Protein AF-A0A538G076-F1 (afdb_monomer_lite)

Secondary structure (DSSP, 8-state):
----HHHHHHHHHHH-----TTSPPPPHHHHHHHHHHHHHSPS-----------EESSSEE--HHHHHHHHHHHHS--TTHHHHHHHHHTTPPP-----SS-GGG-EEEEEE-S--TTHHHHHHHHHHHTT-EEEPPPTTS-SB-TT-S--SSEEEEE-TTSTTHHHHHHHHHTTSSSEEEEEPPTTTGGGGTT-SEEEEE-TT--S--SS-SS--PPPPP----EEE-THHHHHHHHHHGGGSSS--EEESEEETT-EE--SSS-SEEEEETTEEEEEEEEE-SSTT-EEEEEEES-TT-GGGS--SEEEEETTEEEEEEEETTEEEEEEEEETTEEEEEE--TT--S-HHHHHHHHHTEEE--

Radius of gyration: 26.18 Å; chains: 1; bounding box: 58×45×76 Å

Sequence (365 aa):
SKLQVPSLLGSIKHNVEVGRAGGSGVDLSTMLNYALFFHGLPGGHFVQVKIQGLEGQSDLTTATQNVTNAVQQFMNPDPEAPQKANAAALDEKYKSKAHGINPKSIFITVLNGNGFTGSAASAGTQLRDRNYQILQPPAALRADSPDGWNHARTRVFYDVAKKNAKQAATQVSKLFADASTGPLTPKFQPYANGAALVVVVGKSYQGSLIGSTPSAPPPKHQPPHTFSNPGASLSLMRSIRRKLPFRVEYPSVIERNSRVDPEPPNPRVYTVQGHKMARLVFTNGVNGEYWGIQEMNWGGAPALSEKNFVRHFGRRTFEFFYSGSNLHMVVLKENRATYWVVNTLDDALSPETMIAIARGLRPLR

pLDDT: mean 85.88, std 15.57, range [31.38, 98.62]

Foldseek 3Di:
DPPCLVVLLVVCVPPDDDDDPPPDDDDPVNSVVVSVVVVPDAFQQFADQDQPDWDDDPDTDDDPVSVVVSVQCVQAPDSCLQVLLVCQLVVHDRDDPPDFDDQLVAEEEFAAQAPDPCLRVLLQVLSVLLNHHYDFQDPVDDSHQPVHRAAAAKEKEFAPVDPCLQRVSVVVCQQFPGYDYDHDDPRCVSRCNVGRIYIHHHPSDPSGTGHDRPPDHRDHHDAFQKDFDQPQCLVVQVVCCVVAPWFTKTFRMAHNLKGFDPDPPAFDWDADPNKIKTWTWIDSPDPQWIWTKMKILCPPPVVQPRFPDWDDDPPWIWTFRDRRNATQWIWTDDRSMIIIGGGTPVSPGRSNNSVNRVVRMDTDD

Structure (mmCIF, N/CA/C/O backbone):
data_AF-A0A538G076-F1
#
_entry.id   AF-A0A538G076-F1
#
loop_
_atom_site.group_PDB
_atom_site.id
_atom_site.type_symbol
_atom_site.label_atom_id
_atom_site.label_alt_id
_atom_site.label_comp_id
_atom_site.label_asym_id
_atom_site.label_entity_id
_atom_site.label_seq_id
_atom_site.pdbx_PDB_ins_code
_atom_site.Cartn_x
_atom_site.Cartn_y
_atom_site.Cartn_z
_atom_site.occupancy
_atom_site.B_iso_or_equiv
_atom_site.auth_seq_id
_atom_site.auth_comp_id
_atom_site.auth_asym_id
_atom_site.auth_atom_id
_atom_site.pdbx_PDB_model_num
ATOM 1 N N . SER A 1 1 ? -1.722 -27.319 -4.791 1.00 35.78 1 SER A N 1
ATOM 2 C CA . SER A 1 1 ? -0.812 -28.484 -4.809 1.00 35.78 1 SER A CA 1
ATOM 3 C C . SER A 1 1 ? -0.300 -28.710 -3.391 1.00 35.78 1 SER A C 1
ATOM 5 O O . SER A 1 1 ? 0.233 -27.776 -2.809 1.00 35.78 1 SER A O 1
ATOM 7 N N . LYS A 1 2 ? -0.552 -29.886 -2.797 1.00 31.38 2 LYS A N 1
ATOM 8 C CA . LYS A 1 2 ? -0.390 -30.210 -1.359 1.00 31.38 2 LYS A CA 1
ATOM 9 C C . LYS A 1 2 ? 1.068 -30.488 -0.913 1.00 31.38 2 LYS A C 1
ATOM 11 O O . LYS A 1 2 ? 1.291 -31.369 -0.095 1.00 31.38 2 LYS A O 1
ATOM 16 N N . LEU A 1 3 ? 2.067 -29.767 -1.429 1.00 32.69 3 LEU A N 1
ATOM 17 C CA . LEU A 1 3 ? 3.486 -30.125 -1.222 1.00 32.69 3 LEU A CA 1
ATOM 18 C C . LEU A 1 3 ? 4.430 -28.974 -0.808 1.00 32.69 3 LEU A C 1
ATOM 20 O O . LEU A 1 3 ? 5.637 -29.113 -0.945 1.00 32.69 3 LEU A O 1
ATOM 24 N N . GLN A 1 4 ? 3.929 -27.862 -0.252 1.00 42.19 4 GLN A N 1
ATOM 25 C CA . GLN A 1 4 ? 4.783 -26.734 0.197 1.00 42.19 4 GLN A CA 1
ATOM 26 C C . GLN A 1 4 ? 4.915 -26.558 1.724 1.00 42.19 4 GLN A C 1
ATOM 28 O O . GLN A 1 4 ? 5.663 -25.702 2.187 1.00 42.19 4 GLN A O 1
ATOM 33 N N . VAL A 1 5 ? 4.244 -27.385 2.530 1.00 43.12 5 VAL A N 1
ATOM 34 C CA . VAL A 1 5 ? 4.334 -27.315 4.003 1.00 43.12 5 VAL A CA 1
ATOM 35 C C . VAL A 1 5 ? 5.752 -27.616 4.542 1.00 43.12 5 VAL A C 1
ATOM 37 O O . VAL A 1 5 ? 6.192 -26.903 5.445 1.00 43.12 5 VAL A O 1
ATOM 40 N N . PRO A 1 6 ? 6.525 -28.581 3.993 1.00 41.91 6 PRO A N 1
ATOM 41 C CA . PRO A 1 6 ? 7.863 -28.884 4.511 1.00 41.91 6 PRO A CA 1
ATOM 42 C C . PRO A 1 6 ? 8.886 -27.759 4.291 1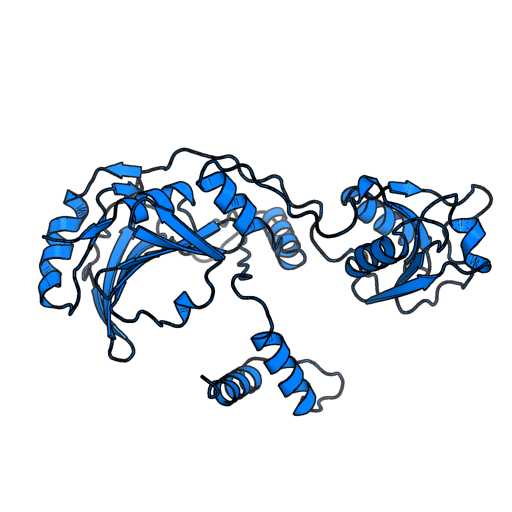.00 41.91 6 PRO A C 1
ATOM 44 O O . PRO A 1 6 ? 9.729 -27.525 5.154 1.00 41.91 6 PRO A O 1
ATOM 47 N N . SER A 1 7 ? 8.809 -27.035 3.166 1.00 45.78 7 SER A N 1
ATOM 48 C CA . SER A 1 7 ? 9.763 -25.957 2.861 1.00 45.78 7 SER A CA 1
ATOM 49 C C . SER A 1 7 ? 9.548 -24.729 3.745 1.00 45.78 7 SER A C 1
ATOM 51 O O . SER A 1 7 ? 10.518 -24.095 4.146 1.00 45.78 7 SER A O 1
ATOM 53 N N . LEU A 1 8 ? 8.294 -24.431 4.108 1.00 44.31 8 LEU A N 1
ATOM 54 C CA . LEU A 1 8 ? 7.965 -23.335 5.024 1.00 44.31 8 LEU A CA 1
ATOM 55 C C . LEU A 1 8 ? 8.483 -23.606 6.448 1.00 44.31 8 LEU A C 1
ATOM 57 O O . LEU A 1 8 ? 9.012 -22.706 7.097 1.00 44.31 8 LEU A O 1
ATOM 61 N N . LEU A 1 9 ? 8.378 -24.857 6.916 1.00 46.28 9 LEU A N 1
ATOM 62 C CA . LEU A 1 9 ? 8.873 -25.285 8.232 1.00 46.28 9 LEU A CA 1
ATOM 63 C C . LEU A 1 9 ? 10.394 -25.114 8.360 1.00 46.28 9 LEU A C 1
ATOM 65 O O . LEU A 1 9 ? 10.874 -24.670 9.403 1.00 46.28 9 LEU A O 1
ATOM 69 N N . GLY A 1 10 ? 11.147 -25.408 7.294 1.00 42.25 10 GLY A N 1
ATOM 70 C CA . GLY A 1 10 ? 12.594 -25.177 7.248 1.00 42.25 10 GLY A CA 1
ATOM 71 C C . GLY A 1 10 ? 12.959 -23.693 7.337 1.00 42.25 10 GLY A C 1
ATOM 72 O O . GLY A 1 10 ? 13.827 -23.316 8.121 1.00 42.25 10 GLY A O 1
ATOM 73 N N . SER A 1 11 ? 12.256 -22.832 6.595 1.00 45.47 11 SER A N 1
ATOM 74 C CA . SER A 1 11 ? 12.487 -21.381 6.617 1.00 45.47 11 SER A CA 1
ATOM 75 C C . SER A 1 11 ? 12.120 -20.736 7.957 1.00 45.47 11 SER A C 1
ATOM 77 O O . SER A 1 11 ? 12.837 -19.846 8.408 1.00 45.47 11 SER A O 1
ATOM 79 N N . ILE A 1 12 ? 11.056 -21.200 8.621 1.00 47.19 12 ILE A N 1
ATOM 80 C CA . ILE A 1 12 ? 10.648 -20.717 9.950 1.00 47.19 12 ILE A CA 1
ATOM 81 C C . ILE A 1 12 ? 11.662 -21.145 11.020 1.00 47.19 12 ILE A C 1
ATOM 83 O O . ILE A 1 12 ? 12.054 -20.328 11.848 1.00 47.19 12 ILE A O 1
ATOM 87 N N . LYS A 1 13 ? 12.150 -22.392 10.971 1.00 47.50 13 LYS A N 1
ATOM 88 C CA . LYS A 1 13 ? 13.138 -22.918 11.930 1.00 47.50 13 LYS A CA 1
ATOM 89 C C . LYS A 1 13 ? 14.452 -22.127 11.942 1.00 47.50 13 LYS A C 1
ATOM 91 O O . LYS A 1 13 ? 15.094 -22.057 12.983 1.00 47.50 13 LYS A O 1
ATOM 96 N N . HIS A 1 14 ? 14.852 -21.558 10.804 1.00 43.34 14 HIS A N 1
ATOM 97 C CA . HIS A 1 14 ? 16.121 -20.836 10.671 1.00 43.34 14 HIS A CA 1
ATOM 98 C C . HIS A 1 14 ? 16.013 -19.312 10.797 1.00 43.34 14 HIS A C 1
ATOM 100 O O . HIS A 1 14 ? 17.032 -18.680 11.047 1.00 43.34 14 HIS A O 1
ATOM 106 N N . ASN A 1 15 ? 14.823 -18.721 10.635 1.00 40.16 15 ASN A N 1
ATOM 107 C CA . ASN A 1 15 ? 14.660 -17.258 10.609 1.00 40.16 15 ASN A CA 1
ATOM 108 C C . ASN A 1 15 ? 13.761 -16.701 11.721 1.00 40.16 15 ASN A C 1
ATOM 110 O O . ASN A 1 15 ? 13.586 -15.488 11.801 1.00 40.16 15 ASN A O 1
ATOM 114 N N . VAL A 1 16 ? 13.162 -17.554 12.558 1.00 42.84 16 VAL A N 1
ATOM 115 C CA . VAL A 1 16 ? 12.293 -17.108 13.652 1.00 42.84 16 VAL A CA 1
ATOM 116 C C . VAL A 1 16 ? 12.944 -17.425 14.997 1.00 42.84 16 VAL A C 1
ATOM 118 O O . VAL A 1 16 ? 12.828 -18.535 15.514 1.00 42.84 16 VAL A O 1
ATOM 121 N N . GLU A 1 17 ? 13.574 -16.421 15.603 1.00 44.69 17 GLU A N 1
ATOM 122 C CA . GLU A 1 17 ? 13.815 -16.402 17.046 1.00 44.69 17 GLU A CA 1
ATOM 123 C C . GLU A 1 17 ? 12.514 -16.001 17.751 1.00 44.69 17 GLU A C 1
ATOM 125 O O . GLU A 1 17 ? 12.173 -14.825 17.865 1.00 44.69 17 GLU A O 1
ATOM 130 N N . VAL A 1 18 ? 11.745 -16.986 18.223 1.00 49.88 18 VAL A N 1
ATOM 131 C CA . VAL A 1 18 ? 10.671 -16.708 19.185 1.00 49.88 18 VAL A CA 1
ATOM 132 C C . VAL A 1 18 ? 11.290 -16.726 20.576 1.00 49.88 18 VAL A C 1
ATOM 134 O O . VAL A 1 18 ? 11.577 -17.791 21.121 1.00 49.88 18 VAL A O 1
ATOM 137 N N . GLY A 1 19 ? 11.483 -15.549 21.166 1.00 37.38 19 GLY A N 1
ATOM 138 C CA . GLY A 1 19 ? 11.897 -15.430 22.560 1.00 37.38 19 GLY A CA 1
ATOM 139 C C . GLY A 1 19 ? 10.819 -15.979 23.500 1.00 37.38 19 GLY A C 1
ATOM 140 O O . GLY A 1 19 ? 9.867 -15.278 23.835 1.00 37.38 19 GLY A O 1
ATOM 141 N N . ARG A 1 20 ? 10.959 -17.231 23.948 1.00 42.62 20 ARG A N 1
ATOM 142 C CA . ARG A 1 20 ? 10.307 -17.721 25.171 1.00 42.62 20 ARG A CA 1
ATOM 143 C C . ARG A 1 20 ? 11.252 -17.486 26.345 1.00 42.62 20 ARG A C 1
ATOM 145 O O . ARG A 1 20 ? 12.429 -17.839 26.283 1.00 42.62 20 ARG A O 1
ATOM 152 N N . ALA A 1 21 ? 10.734 -16.923 27.434 1.00 35.50 21 ALA A N 1
ATOM 153 C CA . ALA A 1 21 ? 11.465 -16.882 28.694 1.00 35.50 21 ALA A CA 1
ATOM 154 C C . ALA A 1 21 ? 11.833 -18.321 29.115 1.00 35.50 21 ALA A C 1
ATOM 156 O O . ALA A 1 21 ? 10.960 -19.187 29.156 1.00 35.50 21 ALA A O 1
ATOM 157 N N . GLY A 1 22 ? 13.114 -18.577 29.403 1.00 48.34 22 GLY A N 1
ATOM 158 C CA . GLY A 1 22 ? 13.587 -19.862 29.940 1.00 48.34 22 GLY A CA 1
ATOM 159 C C . GLY A 1 22 ? 14.296 -20.818 28.968 1.00 48.34 22 GLY A C 1
ATOM 160 O O . GLY A 1 22 ? 14.520 -21.963 29.341 1.00 48.34 22 GLY A O 1
ATOM 161 N N . GLY A 1 23 ? 14.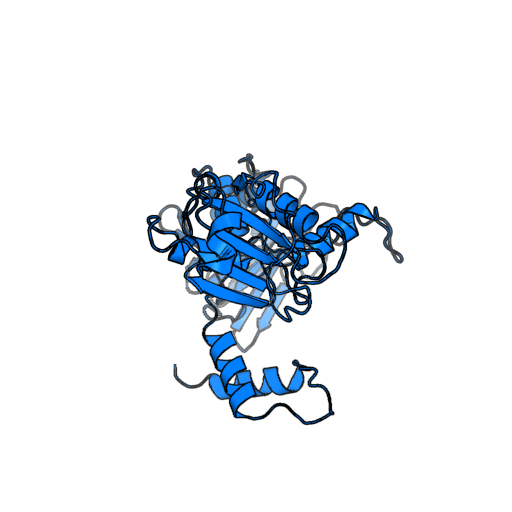657 -20.398 27.748 1.00 39.31 23 GLY A N 1
ATOM 162 C CA . GLY A 1 23 ? 15.618 -21.128 26.893 1.00 39.31 23 GLY A CA 1
ATOM 163 C C . GLY A 1 23 ? 15.151 -22.475 26.317 1.00 39.31 23 GLY A C 1
ATOM 164 O O . GLY A 1 23 ? 15.945 -23.194 25.716 1.00 39.31 23 GLY A O 1
ATOM 165 N N . SER A 1 24 ? 13.876 -22.832 26.470 1.00 50.00 24 SER A N 1
ATOM 166 C CA . SER A 1 24 ? 13.295 -24.020 25.839 1.00 50.00 24 SER A CA 1
ATOM 167 C C . SER A 1 24 ? 12.861 -23.703 24.405 1.00 50.00 24 SER A C 1
ATOM 169 O O . SER A 1 24 ? 12.177 -22.710 24.152 1.00 50.00 24 SER A O 1
ATOM 171 N N . GLY A 1 25 ? 13.273 -24.550 23.456 1.00 52.53 25 GLY A N 1
ATOM 172 C CA . GLY A 1 25 ? 12.900 -24.422 22.048 1.00 52.53 25 GLY A CA 1
ATOM 173 C C . GLY A 1 25 ? 11.382 -24.437 21.836 1.00 52.53 25 GLY A C 1
ATOM 174 O O . GLY A 1 25 ? 10.617 -24.979 22.635 1.00 52.53 25 GLY A O 1
ATOM 175 N N . VAL A 1 26 ? 10.935 -23.822 20.743 1.00 57.97 26 VAL A N 1
ATOM 176 C CA . VAL A 1 26 ? 9.518 -23.778 20.361 1.00 57.97 26 VAL A CA 1
ATOM 177 C C . VAL A 1 26 ? 9.038 -25.193 20.030 1.00 57.97 26 VAL A C 1
ATOM 179 O O . VAL A 1 26 ? 9.663 -25.883 19.226 1.00 57.97 26 VAL A O 1
ATOM 182 N N . ASP A 1 27 ? 7.938 -25.636 20.642 1.00 69.19 27 ASP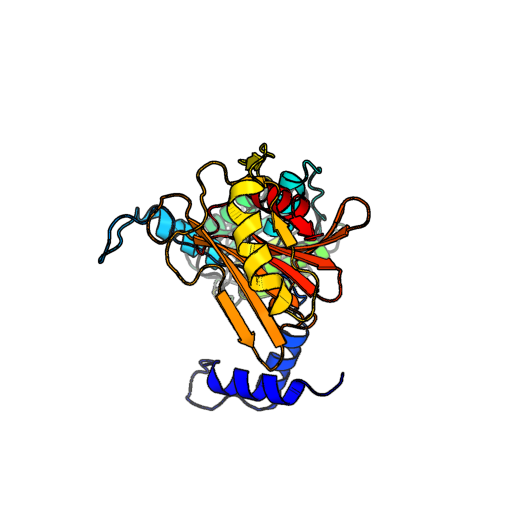 A N 1
ATOM 183 C CA . ASP A 1 27 ? 7.399 -26.972 20.380 1.00 69.19 27 ASP A CA 1
ATOM 184 C C . ASP A 1 27 ? 6.839 -27.089 18.945 1.00 69.19 27 ASP A C 1
ATOM 186 O O . ASP A 1 27 ? 6.437 -26.101 18.320 1.00 69.19 27 ASP A O 1
ATOM 190 N N . LEU A 1 28 ? 6.783 -28.319 18.426 1.00 61.78 28 LEU A N 1
ATOM 191 C CA . LEU A 1 28 ? 6.360 -28.605 17.054 1.00 61.78 28 LEU A CA 1
ATOM 192 C C . LEU A 1 28 ? 4.914 -28.166 16.755 1.00 61.78 28 LEU A C 1
ATOM 194 O O . LEU A 1 28 ? 4.627 -27.757 15.635 1.00 61.78 28 LEU A O 1
ATOM 198 N N . SER A 1 29 ? 4.008 -28.221 17.735 1.00 69.25 29 SER A N 1
ATOM 199 C CA . SER A 1 29 ? 2.613 -27.784 17.586 1.00 69.25 29 SER A CA 1
ATOM 200 C C . SER A 1 29 ? 2.501 -26.261 17.500 1.00 69.25 29 SER A C 1
ATOM 202 O O . SER A 1 29 ? 1.755 -25.740 16.673 1.00 69.25 29 SER A O 1
ATOM 204 N N . THR A 1 30 ? 3.322 -25.537 18.262 1.00 65.25 30 THR A N 1
ATOM 205 C CA . THR A 1 30 ? 3.456 -24.083 18.177 1.00 65.25 30 THR A CA 1
ATOM 206 C C . THR A 1 30 ? 4.036 -23.688 16.816 1.00 65.25 30 THR A C 1
ATOM 208 O O . THR A 1 30 ? 3.492 -22.805 16.156 1.00 65.25 30 THR A O 1
ATOM 211 N N . MET A 1 31 ? 5.069 -24.387 16.329 1.00 62.22 31 MET A N 1
ATOM 212 C CA . MET A 1 31 ? 5.600 -24.179 14.974 1.00 62.22 31 MET A CA 1
ATOM 213 C C . MET A 1 31 ? 4.559 -24.458 13.885 1.00 62.22 31 MET A C 1
ATOM 215 O O . MET A 1 31 ? 4.460 -23.691 12.928 1.00 62.22 31 MET A O 1
ATOM 219 N N . LEU A 1 32 ? 3.757 -25.519 14.033 1.00 67.38 32 LEU A N 1
ATOM 220 C CA . LEU A 1 32 ? 2.679 -25.840 13.096 1.00 67.38 32 LEU A CA 1
ATOM 221 C C . LEU A 1 32 ? 1.604 -24.749 13.091 1.00 67.38 32 LEU A C 1
ATOM 223 O O . LEU A 1 32 ? 1.138 -24.364 12.024 1.00 67.38 32 LEU A O 1
ATOM 227 N N . ASN A 1 33 ? 1.253 -24.215 14.262 1.00 67.69 33 ASN A N 1
ATOM 228 C CA . ASN A 1 33 ? 0.307 -23.110 14.391 1.00 67.69 33 ASN A CA 1
ATOM 229 C C . ASN A 1 33 ? 0.840 -21.831 13.738 1.00 67.69 33 ASN A C 1
ATOM 231 O O . ASN A 1 33 ? 0.080 -21.163 13.045 1.00 67.69 33 ASN A O 1
ATOM 235 N N . TYR A 1 34 ? 2.133 -21.518 13.876 1.00 57.16 34 TYR A N 1
ATOM 236 C CA . TYR A 1 34 ? 2.754 -20.408 13.146 1.00 57.16 34 TYR A CA 1
ATOM 237 C C . TYR A 1 34 ? 2.771 -20.655 11.636 1.00 57.16 34 TYR A C 1
ATOM 239 O O . TYR A 1 34 ? 2.413 -19.764 10.877 1.00 57.16 34 TYR A O 1
ATOM 247 N N . ALA A 1 35 ? 3.126 -21.857 11.178 1.00 61.59 35 ALA A N 1
ATOM 248 C CA . ALA A 1 35 ? 3.124 -22.189 9.753 1.00 61.59 35 ALA A CA 1
ATOM 249 C C . ALA A 1 35 ? 1.712 -22.117 9.143 1.00 61.59 35 ALA A C 1
ATOM 251 O O . ALA A 1 35 ? 1.538 -21.564 8.059 1.00 61.59 35 ALA A O 1
ATOM 252 N N . LEU A 1 36 ? 0.697 -22.625 9.851 1.00 69.50 36 LEU A N 1
ATOM 253 C CA . LEU A 1 36 ? -0.714 -22.510 9.471 1.00 69.50 36 LEU A CA 1
ATOM 254 C C . LEU A 1 36 ? -1.197 -21.061 9.514 1.00 69.50 36 LEU A C 1
ATOM 256 O O . LEU A 1 36 ? -1.936 -20.652 8.625 1.00 69.50 36 LEU A O 1
ATOM 260 N N . PHE A 1 37 ? -0.764 -20.283 10.506 1.00 65.12 37 PHE A N 1
ATOM 261 C CA . PHE A 1 37 ? -1.034 -18.853 10.584 1.00 65.12 37 PHE A CA 1
ATOM 262 C C . PHE A 1 37 ? -0.451 -18.130 9.369 1.00 65.12 37 PHE A C 1
ATOM 264 O O . PHE A 1 37 ? -1.215 -17.515 8.637 1.00 65.12 37 PHE A O 1
ATOM 271 N N . PHE A 1 38 ? 0.847 -18.281 9.080 1.00 60.16 38 PHE A N 1
ATOM 272 C CA . PHE A 1 38 ? 1.502 -17.669 7.919 1.00 60.16 38 PHE A CA 1
ATOM 273 C C . PHE A 1 38 ? 0.875 -18.106 6.591 1.00 60.16 38 PHE A C 1
ATOM 275 O O . PHE A 1 38 ? 0.684 -17.275 5.711 1.00 60.16 38 PHE A O 1
ATOM 282 N N . HIS A 1 39 ? 0.502 -19.381 6.452 1.00 61.00 39 HIS A N 1
ATOM 283 C CA . HIS A 1 39 ? -0.195 -19.880 5.263 1.00 61.00 39 HIS A CA 1
ATOM 284 C C . HIS A 1 39 ? -1.651 -19.380 5.176 1.00 61.00 39 HIS A C 1
ATOM 286 O O . HIS A 1 39 ? -2.228 -19.306 4.092 1.00 61.00 39 HIS A O 1
ATOM 292 N N . GLY A 1 40 ? -2.281 -19.093 6.313 1.00 58.19 40 GLY A N 1
ATOM 293 C CA . GLY A 1 40 ? -3.645 -18.580 6.405 1.00 58.19 40 GLY A CA 1
ATOM 294 C C . GLY A 1 40 ? -3.744 -17.060 6.288 1.00 58.19 40 GLY A C 1
ATOM 295 O O . GLY A 1 40 ? -4.858 -16.547 6.157 1.00 58.19 40 GLY A O 1
ATOM 296 N N . LEU A 1 41 ? -2.619 -16.337 6.337 1.00 61.19 41 LEU A N 1
ATOM 297 C CA . LEU A 1 41 ? -2.613 -14.895 6.140 1.00 61.19 41 LEU A CA 1
ATOM 298 C C . LEU A 1 41 ? -3.059 -14.589 4.703 1.00 61.19 41 LEU A C 1
ATOM 300 O O . LEU A 1 41 ? -2.481 -15.127 3.756 1.00 61.19 41 LEU A O 1
ATOM 304 N N . PRO A 1 42 ? -4.094 -13.750 4.514 1.00 60.56 42 PRO A N 1
ATOM 305 C CA . PRO A 1 42 ? -4.451 -13.293 3.186 1.00 60.56 42 PRO A CA 1
ATOM 306 C C . PRO A 1 42 ? -3.249 -12.585 2.565 1.00 60.56 42 PRO A C 1
ATOM 308 O O . PRO A 1 42 ? -2.542 -11.826 3.229 1.00 60.56 42 PRO A O 1
ATOM 311 N N . GLY A 1 43 ? -3.014 -12.863 1.289 1.00 63.53 43 GLY A N 1
ATOM 312 C CA . GLY A 1 43 ? -1.911 -12.253 0.576 1.00 63.53 43 GLY A CA 1
ATOM 313 C C . GLY A 1 43 ? -2.083 -10.754 0.339 1.00 63.53 43 GLY A C 1
ATOM 314 O O . GLY A 1 43 ? -3.186 -10.216 0.448 1.00 63.53 43 GLY A O 1
ATOM 315 N N . GLY A 1 44 ? -0.993 -10.070 -0.012 1.00 63.75 44 GLY A N 1
ATOM 316 C CA . GLY A 1 44 ? -1.031 -8.645 -0.380 1.00 63.75 44 GLY A CA 1
ATOM 317 C C . GLY A 1 44 ? -1.066 -7.660 0.800 1.00 63.75 44 GLY A C 1
ATOM 318 O O . GLY A 1 44 ? -1.506 -6.521 0.644 1.00 63.75 44 GLY A O 1
ATOM 319 N N . HIS A 1 45 ? -0.585 -8.067 1.976 1.00 69.56 45 HIS A N 1
ATOM 320 C CA . HIS A 1 45 ? -0.414 -7.196 3.149 1.00 69.56 45 HIS A CA 1
ATOM 321 C C . HIS A 1 45 ? 1.064 -6.913 3.461 1.00 69.56 45 HIS A C 1
ATOM 323 O O . HIS A 1 45 ? 1.471 -6.876 4.620 1.00 69.56 45 HIS A O 1
ATOM 329 N N . PHE A 1 46 ? 1.881 -6.717 2.422 1.00 71.50 46 PHE A N 1
ATOM 330 C CA . PHE A 1 46 ? 3.264 -6.274 2.584 1.00 71.50 46 PHE A CA 1
ATOM 331 C C . PHE A 1 46 ? 3.309 -4.770 2.882 1.00 71.50 46 PHE A C 1
ATOM 333 O O . PHE A 1 46 ? 2.751 -3.953 2.145 1.00 71.50 46 PHE A O 1
ATOM 340 N N . VAL A 1 47 ? 3.978 -4.410 3.975 1.00 73.81 47 VAL A N 1
ATOM 341 C CA . VAL A 1 47 ? 4.192 -3.021 4.381 1.00 73.81 47 VAL A CA 1
ATOM 342 C C . VAL A 1 47 ? 5.683 -2.811 4.565 1.00 73.81 47 VAL A C 1
ATOM 344 O O . VAL A 1 47 ? 6.286 -3.371 5.477 1.00 73.81 47 VAL A O 1
ATOM 347 N N . GLN A 1 48 ? 6.270 -1.982 3.709 1.00 76.50 48 GLN A N 1
ATOM 348 C CA . GLN A 1 48 ? 7.608 -1.454 3.919 1.00 76.50 48 GLN A CA 1
ATOM 349 C C . GLN A 1 48 ? 7.493 -0.059 4.518 1.00 76.50 48 GLN A C 1
ATOM 351 O O . GLN A 1 48 ? 6.878 0.837 3.939 1.00 76.50 48 GLN A O 1
ATOM 356 N N . VAL A 1 49 ? 8.103 0.124 5.680 1.00 79.88 49 VAL A N 1
ATOM 357 C CA . VAL A 1 49 ? 8.236 1.432 6.313 1.00 79.88 49 VAL A CA 1
ATOM 358 C C . VAL A 1 49 ? 9.596 2.004 5.949 1.00 79.88 49 VAL A C 1
ATOM 360 O O . VAL A 1 49 ? 10.603 1.302 6.023 1.00 79.88 49 VAL A O 1
ATOM 363 N N . LYS A 1 50 ? 9.618 3.274 5.546 1.00 79.94 50 LYS A N 1
ATOM 364 C CA . LYS A 1 50 ? 10.831 3.990 5.140 1.00 79.94 50 LYS A CA 1
ATOM 365 C C . LYS A 1 50 ? 11.044 5.187 6.055 1.00 79.94 50 LYS A C 1
ATOM 367 O O . LYS A 1 50 ? 10.092 5.906 6.362 1.00 79.94 50 LYS A O 1
ATOM 372 N N . ILE A 1 51 ? 12.289 5.407 6.463 1.00 83.75 51 ILE A N 1
ATOM 373 C CA . ILE A 1 51 ? 12.691 6.650 7.121 1.00 83.75 51 ILE A CA 1
ATOM 374 C C . ILE A 1 51 ? 12.910 7.680 6.013 1.00 83.75 51 ILE A C 1
ATOM 376 O O . ILE A 1 51 ? 13.735 7.479 5.129 1.00 83.75 51 ILE A O 1
ATOM 380 N N . GLN A 1 52 ? 12.109 8.740 6.031 1.00 80.62 52 GLN A N 1
ATOM 381 C CA . GLN A 1 52 ? 12.101 9.771 4.993 1.00 80.62 52 GLN A CA 1
ATOM 382 C C . GLN A 1 52 ? 13.165 10.839 5.244 1.00 80.62 52 GLN A C 1
ATOM 384 O O . GLN A 1 52 ? 13.639 10.976 6.367 1.00 80.62 52 GLN A O 1
ATOM 389 N N . GLY A 1 53 ? 13.483 11.633 4.216 1.00 81.06 53 GLY A N 1
ATOM 390 C CA . GLY A 1 53 ? 14.357 12.806 4.340 1.00 81.06 53 GLY A CA 1
ATOM 391 C C . GLY A 1 53 ? 15.759 12.452 4.825 1.00 81.06 53 GLY A C 1
ATOM 392 O O . GLY A 1 53 ? 16.265 13.100 5.738 1.00 81.06 53 GLY A O 1
ATOM 393 N N . LEU A 1 54 ? 16.315 11.359 4.305 1.00 85.69 54 LEU A N 1
ATOM 394 C CA . LEU A 1 54 ? 17.695 10.974 4.563 1.00 85.69 54 LEU A CA 1
ATOM 395 C C . LEU A 1 54 ? 18.618 11.864 3.727 1.00 85.69 54 LEU A C 1
ATOM 397 O O . LEU A 1 54 ? 18.431 11.996 2.519 1.00 85.69 54 LEU A O 1
ATOM 401 N N . GLU A 1 55 ? 19.616 12.447 4.377 1.00 83.25 55 GLU A N 1
ATOM 402 C CA . GLU A 1 55 ? 20.636 13.291 3.760 1.00 83.25 55 GLU A CA 1
ATOM 403 C C . GLU A 1 55 ? 22.026 12.786 4.153 1.00 83.25 55 GLU A C 1
ATOM 405 O O . GLU A 1 55 ? 22.242 12.381 5.297 1.00 83.25 55 GLU A O 1
ATOM 410 N N . GLY A 1 56 ? 22.973 12.819 3.215 1.00 83.19 56 GLY A N 1
ATOM 411 C CA . GLY A 1 56 ? 24.347 12.348 3.413 1.00 83.19 56 GLY A CA 1
ATOM 412 C C . GLY A 1 56 ? 24.782 11.332 2.356 1.00 83.19 56 GLY A C 1
ATOM 413 O O . GLY A 1 56 ? 24.081 11.105 1.372 1.00 83.19 56 GLY A O 1
ATOM 414 N N . GLN A 1 57 ? 25.965 10.742 2.541 1.00 75.19 57 GLN A N 1
ATOM 415 C CA . GLN A 1 57 ? 26.517 9.720 1.636 1.00 75.19 57 GLN A CA 1
ATOM 416 C C . GLN A 1 57 ? 26.884 8.443 2.394 1.00 75.19 57 GLN A C 1
ATOM 418 O O . GLN A 1 57 ? 26.270 7.405 2.166 1.00 75.19 57 GLN A O 1
ATOM 423 N N . SER A 1 58 ? 27.862 8.524 3.301 1.00 81.19 58 SER A N 1
ATOM 424 C CA . SER A 1 58 ? 28.289 7.386 4.131 1.00 81.19 58 SER A CA 1
ATOM 425 C C . SER A 1 58 ? 27.536 7.332 5.456 1.00 81.19 58 SER A C 1
ATOM 427 O O . SER A 1 58 ? 27.071 6.270 5.856 1.00 81.19 58 SER A O 1
ATOM 429 N N . ASP A 1 59 ? 27.366 8.493 6.088 1.00 85.06 59 ASP A N 1
ATOM 430 C CA . ASP A 1 59 ? 26.520 8.668 7.262 1.00 85.06 59 ASP A CA 1
ATOM 431 C C . ASP A 1 59 ? 25.256 9.405 6.830 1.00 85.06 59 ASP A C 1
ATOM 433 O O . ASP A 1 59 ? 25.325 10.508 6.282 1.00 85.06 59 ASP A O 1
ATOM 437 N N . LEU A 1 60 ? 24.104 8.769 7.039 1.00 86.81 60 LEU A N 1
ATOM 438 C CA . LEU A 1 60 ? 22.808 9.354 6.722 1.00 86.81 60 LEU A CA 1
ATOM 439 C C . LEU A 1 60 ? 22.212 9.989 7.973 1.00 86.81 60 LEU A C 1
ATOM 441 O O . LEU A 1 60 ? 22.128 9.365 9.031 1.00 86.81 60 LEU A O 1
ATOM 445 N N . THR A 1 61 ? 21.754 11.224 7.834 1.00 90.25 61 THR A N 1
ATOM 446 C CA . THR A 1 61 ? 21.051 11.960 8.884 1.00 90.25 61 THR A CA 1
ATOM 447 C C . THR A 1 61 ? 19.643 12.298 8.432 1.00 90.25 61 THR A C 1
ATOM 449 O O . THR A 1 61 ? 19.338 12.326 7.243 1.00 90.25 61 THR A O 1
ATOM 452 N N . THR A 1 62 ? 18.753 12.510 9.394 1.00 91.94 62 THR A N 1
ATOM 453 C CA . THR A 1 62 ? 17.393 12.963 9.127 1.00 91.94 62 THR A CA 1
ATOM 454 C C . THR A 1 62 ? 16.813 13.647 10.359 1.00 91.94 62 THR A C 1
ATOM 456 O O . THR A 1 62 ? 17.343 13.519 11.464 1.00 91.94 62 THR A O 1
ATOM 459 N N . ALA A 1 63 ? 15.692 14.343 10.197 1.00 85.94 63 ALA A N 1
ATOM 460 C CA . ALA A 1 63 ? 14.954 14.891 11.322 1.00 85.94 63 ALA A CA 1
ATOM 461 C C . ALA A 1 63 ? 14.436 13.766 12.237 1.00 85.94 63 ALA A C 1
ATOM 463 O O . ALA A 1 63 ? 13.834 12.799 11.767 1.00 85.94 63 ALA A O 1
ATOM 464 N N . THR A 1 64 ? 14.555 13.934 13.559 1.00 78.38 64 THR A N 1
ATOM 465 C CA . THR A 1 64 ? 14.008 12.997 14.563 1.00 78.38 64 THR A CA 1
ATOM 466 C C . THR A 1 64 ? 12.533 12.670 14.314 1.00 78.38 64 THR A C 1
ATOM 468 O O . THR A 1 64 ? 12.087 11.546 14.539 1.00 78.38 64 THR A O 1
ATOM 471 N N . GLN A 1 65 ? 11.770 13.630 13.784 1.00 69.00 65 GLN A N 1
ATOM 472 C CA . GLN A 1 65 ? 10.369 13.427 13.429 1.00 69.00 65 GLN A CA 1
ATOM 473 C C . GLN A 1 65 ? 10.168 12.340 12.360 1.00 69.00 65 GLN A C 1
ATOM 475 O O . GLN A 1 65 ? 9.192 11.598 12.442 1.00 69.00 65 GLN A O 1
ATOM 480 N N . ASN A 1 66 ? 11.078 12.195 11.393 1.00 74.12 66 ASN A N 1
ATOM 481 C CA . ASN A 1 66 ? 10.983 11.167 10.351 1.00 74.12 66 ASN A CA 1
ATOM 482 C C . ASN A 1 66 ? 11.160 9.764 10.936 1.00 74.12 66 ASN A C 1
ATOM 484 O O . ASN A 1 66 ? 10.429 8.847 10.562 1.00 74.12 66 ASN A O 1
ATOM 488 N N . VAL A 1 67 ? 12.060 9.616 11.914 1.00 81.25 67 VAL A N 1
ATOM 489 C CA . VAL A 1 67 ? 12.236 8.368 12.671 1.00 81.25 67 VAL A CA 1
ATOM 490 C C . VAL A 1 67 ? 10.986 8.068 13.494 1.00 81.25 67 VAL A C 1
ATOM 492 O O . VAL A 1 67 ? 10.446 6.967 13.409 1.00 81.25 67 VAL A O 1
ATOM 495 N N . THR A 1 68 ? 10.469 9.054 14.233 1.00 72.50 68 THR A N 1
ATOM 496 C CA . THR A 1 68 ? 9.231 8.903 15.013 1.00 72.50 68 THR A CA 1
ATOM 497 C C . THR A 1 68 ? 8.055 8.495 14.124 1.00 72.50 68 THR A C 1
ATOM 499 O O . THR A 1 68 ? 7.323 7.572 14.470 1.00 72.50 68 THR A O 1
ATOM 502 N N . ASN A 1 69 ? 7.890 9.125 12.958 1.00 71.75 69 ASN A N 1
ATOM 503 C CA . ASN A 1 69 ? 6.833 8.792 12.002 1.00 71.75 69 ASN A CA 1
ATOM 504 C C . ASN A 1 69 ? 6.983 7.367 11.458 1.00 71.75 69 ASN A C 1
ATOM 506 O O . ASN A 1 69 ? 5.996 6.635 11.406 1.00 71.75 69 ASN A O 1
ATOM 510 N N . ALA A 1 70 ? 8.204 6.958 11.101 1.00 78.44 70 ALA A N 1
ATOM 511 C CA . ALA A 1 70 ? 8.487 5.600 10.649 1.00 78.44 70 ALA A CA 1
ATOM 512 C C . ALA A 1 70 ? 8.148 4.573 11.741 1.00 78.44 70 ALA A C 1
ATOM 514 O O . ALA A 1 70 ? 7.402 3.630 11.493 1.00 78.44 70 ALA A O 1
ATOM 515 N N . VAL A 1 71 ? 8.596 4.791 12.980 1.00 79.62 71 VAL A N 1
ATOM 516 C CA . VAL A 1 71 ? 8.254 3.915 14.113 1.00 79.62 71 VAL A CA 1
ATOM 517 C C . VAL A 1 71 ? 6.739 3.852 14.314 1.00 79.62 71 VAL A C 1
ATOM 519 O O . VAL A 1 71 ? 6.186 2.765 14.459 1.00 79.62 71 VAL A O 1
ATOM 522 N N . GLN A 1 72 ? 6.040 4.988 14.262 1.00 71.88 72 GLN A N 1
ATOM 523 C CA . GLN A 1 72 ? 4.581 5.013 14.385 1.00 71.88 72 GLN A CA 1
ATOM 524 C C . GLN A 1 72 ? 3.885 4.241 13.262 1.00 71.88 72 GLN A C 1
ATOM 526 O O . GLN A 1 72 ? 2.958 3.486 13.545 1.00 71.88 72 GLN A O 1
ATOM 531 N N . GLN A 1 73 ? 4.342 4.377 12.016 1.00 74.38 73 GLN A N 1
ATOM 532 C CA . GLN A 1 73 ? 3.808 3.637 10.872 1.00 74.38 73 GLN A CA 1
ATOM 533 C C . GLN A 1 73 ? 4.090 2.134 10.982 1.00 74.38 73 GLN A C 1
ATOM 535 O O . GLN A 1 73 ? 3.235 1.326 10.634 1.00 74.38 73 GLN A O 1
ATOM 540 N N . PHE A 1 74 ? 5.264 1.751 11.484 1.00 80.19 74 PHE A N 1
ATOM 541 C CA . PHE A 1 74 ? 5.625 0.352 11.705 1.00 80.19 74 PHE A CA 1
ATOM 542 C C . PHE A 1 74 ? 4.766 -0.288 12.795 1.00 80.19 74 PHE A C 1
ATOM 544 O O . PHE A 1 74 ? 4.253 -1.389 12.616 1.00 80.19 74 PHE A O 1
ATOM 551 N N . MET A 1 75 ? 4.560 0.426 13.902 1.00 74.75 75 MET A N 1
ATOM 552 C CA . MET A 1 75 ? 3.720 -0.039 15.008 1.00 74.75 75 MET A CA 1
ATOM 553 C C . MET A 1 75 ? 2.226 -0.015 14.662 1.00 74.75 75 MET A C 1
ATOM 555 O O . MET A 1 75 ? 1.444 -0.765 15.246 1.00 74.75 75 MET A O 1
ATOM 559 N N . ASN A 1 76 ? 1.824 0.840 13.721 1.00 72.69 76 ASN A N 1
ATOM 560 C CA . ASN A 1 76 ? 0.437 1.047 13.323 1.00 72.69 76 ASN A CA 1
ATOM 561 C C . ASN A 1 76 ? 0.299 1.100 11.792 1.00 72.69 76 ASN A C 1
ATOM 563 O O . ASN A 1 76 ? -0.030 2.159 11.243 1.00 72.69 76 ASN A O 1
ATOM 567 N N . PRO A 1 77 ? 0.540 -0.019 11.086 1.00 76.88 77 PRO A N 1
ATOM 568 C CA . PRO A 1 77 ? 0.433 -0.042 9.637 1.00 76.88 77 PRO A CA 1
ATOM 569 C C . PRO A 1 77 ? -1.018 0.188 9.213 1.00 76.88 77 PRO A C 1
ATOM 571 O O . PRO A 1 77 ? -1.947 -0.300 9.857 1.00 76.88 77 PRO A O 1
ATOM 574 N N . ASP A 1 78 ? -1.210 0.903 8.106 1.00 78.25 78 ASP A N 1
ATOM 575 C CA . ASP A 1 78 ? -2.522 1.086 7.488 1.00 78.25 78 ASP A CA 1
ATOM 576 C C . ASP A 1 78 ? -2.778 -0.022 6.450 1.00 78.25 78 ASP A C 1
ATOM 578 O O . ASP A 1 78 ? -2.266 0.062 5.328 1.00 78.25 78 ASP A O 1
ATOM 582 N N . PRO A 1 79 ? -3.572 -1.063 6.769 1.00 79.00 79 PRO A N 1
ATOM 583 C CA . PRO A 1 79 ? -3.836 -2.155 5.834 1.00 79.00 79 PRO A CA 1
ATOM 584 C C . PRO A 1 79 ? -4.689 -1.716 4.635 1.00 79.00 79 PRO A C 1
ATOM 586 O O . PRO A 1 79 ? -4.739 -2.426 3.632 1.00 79.00 79 PRO A O 1
ATOM 589 N N . GLU A 1 80 ? -5.364 -0.562 4.719 1.00 82.31 80 GLU A N 1
ATOM 590 C CA . GLU A 1 80 ? -6.175 -0.013 3.629 1.00 82.31 80 GLU A CA 1
ATOM 591 C C . GLU A 1 80 ? -5.365 0.879 2.674 1.00 82.31 80 GLU A C 1
ATOM 593 O O . GLU A 1 80 ? -5.881 1.249 1.612 1.00 82.31 80 GLU A O 1
ATOM 598 N N . ALA A 1 81 ? -4.105 1.197 2.998 1.00 85.75 81 ALA A N 1
ATOM 599 C CA . ALA A 1 81 ? -3.264 2.090 2.200 1.00 85.75 81 ALA A CA 1
ATOM 600 C C . ALA A 1 81 ? -3.163 1.671 0.717 1.00 85.75 81 ALA A C 1
ATOM 602 O O . ALA A 1 81 ? -3.380 2.538 -0.139 1.00 85.75 81 ALA A O 1
ATOM 603 N N . PRO A 1 82 ? -2.966 0.376 0.369 1.00 89.81 82 PRO A N 1
ATOM 604 C CA . PRO A 1 82 ? -2.975 -0.060 -1.028 1.00 89.81 82 PRO A CA 1
ATOM 605 C C . PRO A 1 82 ? -4.286 0.265 -1.748 1.00 89.81 82 PRO A C 1
ATOM 607 O O . PRO A 1 82 ? -4.284 0.716 -2.892 1.00 89.81 82 PRO A O 1
ATOM 610 N N . GLN A 1 83 ? -5.429 0.055 -1.086 1.00 90.56 83 GLN A N 1
ATOM 611 C CA . GLN A 1 83 ? -6.745 0.260 -1.694 1.00 90.56 83 GLN A CA 1
ATOM 612 C C . GLN A 1 83 ? -7.021 1.747 -1.926 1.00 90.56 83 GLN A C 1
ATOM 614 O O . GLN A 1 83 ? -7.577 2.114 -2.963 1.00 90.56 83 GLN A O 1
ATOM 619 N N . LYS A 1 84 ? -6.610 2.599 -0.984 1.00 90.69 84 LYS A N 1
ATOM 620 C CA . LYS A 1 84 ? -6.712 4.056 -1.097 1.00 90.69 84 LYS A CA 1
ATOM 621 C C . LYS A 1 84 ? -5.845 4.600 -2.222 1.00 90.69 84 LYS A C 1
ATOM 623 O O . LYS A 1 84 ? -6.344 5.357 -3.051 1.00 90.69 84 LYS A O 1
ATOM 628 N N . ALA A 1 85 ? -4.581 4.183 -2.271 1.00 92.75 85 ALA A N 1
ATOM 629 C CA . ALA A 1 85 ? -3.642 4.610 -3.298 1.00 92.75 85 ALA A CA 1
ATOM 630 C C . ALA A 1 85 ? -4.041 4.116 -4.690 1.00 92.75 85 ALA A C 1
ATOM 632 O O . ALA A 1 85 ? -3.990 4.883 -5.643 1.00 92.75 85 ALA A O 1
ATOM 633 N N . ASN A 1 86 ? -4.509 2.873 -4.818 1.00 95.31 86 ASN A N 1
ATOM 634 C CA . ASN A 1 86 ? -5.022 2.359 -6.086 1.00 95.31 86 ASN A CA 1
ATOM 635 C C . ASN A 1 86 ? -6.266 3.116 -6.565 1.00 95.31 86 ASN A C 1
ATOM 637 O O . ASN A 1 86 ? -6.371 3.414 -7.750 1.00 95.31 86 ASN A O 1
ATOM 641 N N . ALA A 1 87 ? -7.199 3.437 -5.661 1.00 94.88 87 ALA A N 1
ATOM 642 C CA . ALA A 1 87 ? -8.367 4.233 -6.022 1.00 94.88 87 ALA A CA 1
ATOM 643 C C . ALA A 1 87 ? -7.945 5.618 -6.539 1.00 94.88 87 ALA A C 1
ATOM 645 O O . ALA A 1 87 ? -8.325 5.996 -7.641 1.00 94.88 87 ALA A O 1
ATOM 646 N N . ALA A 1 88 ? -7.074 6.317 -5.807 1.00 95.69 88 ALA A N 1
ATOM 647 C CA . ALA A 1 88 ? -6.532 7.606 -6.230 1.00 95.69 88 ALA A CA 1
ATOM 648 C C . ALA A 1 88 ? -5.798 7.529 -7.577 1.00 95.69 88 ALA A C 1
ATOM 650 O O . ALA A 1 88 ? -6.048 8.339 -8.464 1.00 95.69 88 ALA A O 1
ATOM 651 N N . ALA A 1 89 ? -4.948 6.520 -7.769 1.00 97.06 89 ALA A N 1
ATOM 652 C CA . ALA A 1 89 ? -4.147 6.374 -8.980 1.00 97.06 89 ALA A CA 1
ATOM 653 C C . ALA A 1 89 ? -4.987 6.157 -10.249 1.00 97.06 89 ALA A C 1
ATOM 655 O O . ALA A 1 89 ? -4.562 6.483 -11.357 1.00 97.06 89 ALA A O 1
ATOM 656 N N . LEU A 1 90 ? -6.180 5.587 -10.084 1.00 96.44 90 LEU A N 1
ATOM 657 C CA . LEU A 1 90 ? -7.133 5.316 -11.158 1.00 96.44 90 LEU A CA 1
ATOM 658 C C . LEU A 1 90 ? -8.235 6.374 -11.268 1.00 96.44 90 LEU A C 1
ATOM 660 O O . LEU A 1 90 ? -9.149 6.193 -12.069 1.00 96.44 90 LEU A O 1
ATOM 664 N N . ASP A 1 91 ? -8.157 7.443 -10.471 1.00 96.00 91 ASP A N 1
ATOM 665 C CA . ASP A 1 91 ? -9.211 8.452 -10.322 1.00 96.00 91 ASP A CA 1
ATOM 666 C C . ASP A 1 91 ? -10.580 7.835 -9.945 1.00 96.00 91 ASP A C 1
ATOM 668 O O . ASP A 1 91 ? -11.662 8.271 -10.337 1.00 96.00 91 ASP A O 1
ATOM 672 N N . GLU A 1 92 ? -10.538 6.754 -9.166 1.00 94.50 92 GLU A N 1
ATOM 673 C CA . GLU A 1 92 ? -11.699 6.061 -8.625 1.00 94.50 92 GLU A CA 1
ATOM 674 C C . GLU A 1 92 ? -12.015 6.588 -7.216 1.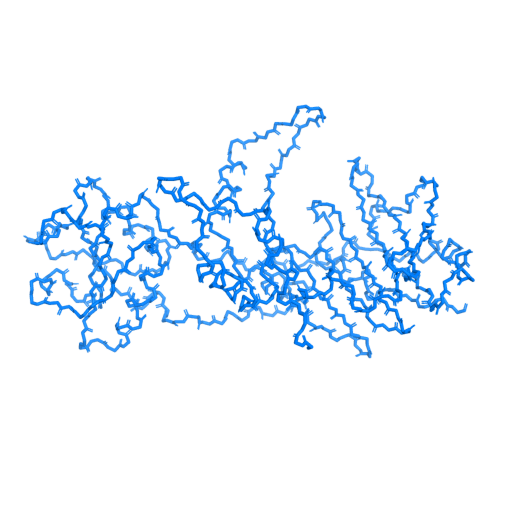00 94.50 92 GLU A C 1
ATOM 676 O O . GLU A 1 92 ? -11.139 6.841 -6.386 1.00 94.50 92 GLU A O 1
ATOM 681 N N . LYS A 1 93 ? -13.305 6.678 -6.874 1.00 89.25 93 LYS A N 1
ATOM 682 C CA . LYS A 1 93 ? -13.704 6.997 -5.496 1.00 89.25 93 LYS A CA 1
ATOM 683 C C . LYS A 1 93 ? -13.341 5.846 -4.558 1.00 89.25 93 LYS A C 1
ATOM 685 O O . LYS A 1 93 ? -13.883 4.745 -4.688 1.00 89.25 93 LYS A O 1
ATOM 690 N N . TYR A 1 94 ? -12.515 6.125 -3.548 1.00 87.44 94 TYR A N 1
ATOM 691 C CA . TYR A 1 94 ? -12.284 5.185 -2.455 1.00 87.44 94 TYR A CA 1
ATOM 692 C C . TYR A 1 94 ? -13.583 4.941 -1.681 1.00 87.44 94 TYR A C 1
ATOM 694 O O . TYR A 1 94 ? -14.159 5.851 -1.083 1.00 87.44 94 TYR A O 1
ATOM 702 N N . LYS A 1 95 ? -14.036 3.687 -1.672 1.00 80.12 95 LYS A N 1
ATOM 703 C CA . LYS A 1 95 ? -15.143 3.230 -0.832 1.00 80.12 95 LYS A CA 1
ATOM 704 C C . LYS A 1 95 ? -14.551 2.447 0.330 1.00 80.12 95 LYS A C 1
ATOM 706 O O . LYS A 1 95 ? -14.181 1.286 0.153 1.00 80.12 95 LYS A O 1
ATOM 711 N N . SER A 1 96 ? -14.458 3.090 1.496 1.00 69.50 96 SER A N 1
ATOM 712 C CA . SER A 1 96 ? -14.110 2.387 2.733 1.00 69.50 96 SER A CA 1
ATOM 713 C C . SER A 1 96 ? -15.077 1.225 2.907 1.00 69.50 96 SER A C 1
ATOM 715 O O . SER A 1 96 ? -16.299 1.402 2.884 1.00 69.50 96 SER A O 1
ATOM 717 N N . LYS A 1 97 ? -14.533 0.020 3.059 1.00 63.66 97 LYS A N 1
ATOM 718 C CA . LYS A 1 97 ? -15.329 -1.080 3.579 1.00 63.66 97 LYS A CA 1
ATOM 719 C C . LYS A 1 97 ? -15.506 -0.767 5.059 1.00 63.66 97 LYS A C 1
ATOM 721 O O . LYS A 1 97 ? -14.551 -0.906 5.808 1.00 63.66 97 LYS A O 1
ATOM 726 N N . ALA A 1 98 ? -16.688 -0.335 5.489 1.00 56.59 98 ALA A N 1
ATOM 727 C CA . ALA A 1 98 ? -16.947 -0.132 6.912 1.00 56.59 98 ALA A CA 1
ATOM 728 C C . ALA A 1 98 ? -16.718 -1.459 7.659 1.00 56.59 98 ALA A C 1
ATOM 730 O 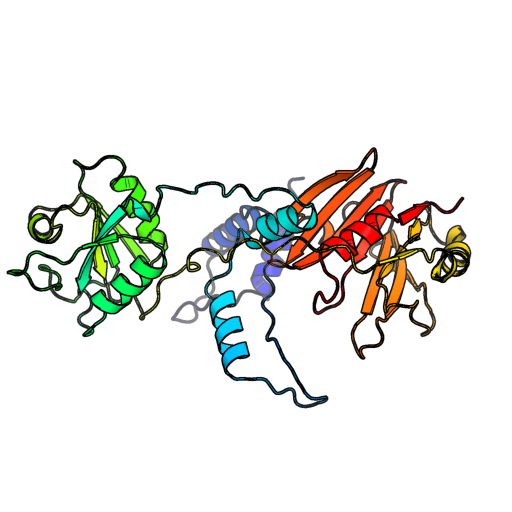O . ALA A 1 98 ? -17.531 -2.379 7.574 1.00 56.59 98 ALA A O 1
ATOM 731 N N . HIS A 1 99 ? -15.574 -1.595 8.329 1.00 63.00 99 HIS A N 1
ATOM 732 C CA . HIS A 1 99 ? -15.277 -2.761 9.150 1.00 63.00 99 HIS A CA 1
ATOM 733 C C . HIS A 1 99 ? -15.804 -2.479 10.553 1.00 63.00 99 HIS A C 1
ATOM 735 O O . HIS A 1 99 ? -15.201 -1.733 11.320 1.00 63.00 99 HIS A O 1
ATOM 741 N N . GLY A 1 100 ? -16.952 -3.073 10.874 1.00 75.56 100 GLY A N 1
ATOM 742 C CA . GLY A 1 100 ? -17.594 -2.909 12.174 1.00 75.56 100 GLY A CA 1
ATOM 743 C C . GLY A 1 100 ? -18.517 -1.693 12.260 1.00 75.56 100 GLY A C 1
ATOM 744 O O . GLY A 1 100 ? -19.059 -1.213 11.266 1.00 75.56 100 GLY A O 1
ATOM 745 N N . ILE A 1 101 ? -18.766 -1.249 13.483 1.00 87.19 101 ILE A N 1
ATOM 746 C CA . ILE A 1 101 ? -19.689 -0.162 13.799 1.00 87.19 101 ILE A CA 1
ATOM 747 C C . ILE A 1 101 ? -18.937 1.163 13.670 1.00 87.19 101 ILE A C 1
ATOM 749 O O . ILE A 1 101 ? -17.796 1.284 14.117 1.00 87.19 101 ILE A O 1
ATOM 753 N N . ASN A 1 102 ? -19.591 2.175 13.095 1.00 86.75 102 ASN A N 1
ATOM 754 C CA . ASN A 1 102 ? -19.034 3.522 12.988 1.00 86.75 102 ASN A CA 1
ATOM 755 C C . ASN A 1 102 ? -18.562 4.020 14.376 1.00 86.75 102 ASN A C 1
ATOM 757 O O . ASN A 1 102 ? -19.414 4.179 15.258 1.00 86.75 102 ASN A O 1
ATOM 761 N N . PRO A 1 103 ? -17.260 4.311 14.582 1.00 90.12 103 PRO A N 1
ATOM 762 C CA . PRO A 1 103 ? -16.735 4.756 15.875 1.00 90.12 103 PRO A CA 1
ATOM 763 C C . PRO A 1 103 ? -17.479 5.954 16.471 1.00 90.12 103 PRO A C 1
ATOM 765 O O . PRO A 1 103 ? -17.729 5.977 17.672 1.00 90.12 103 PRO A O 1
ATOM 768 N N . LYS A 1 104 ? -17.956 6.884 15.629 1.00 91.75 104 LYS A N 1
ATOM 769 C CA . LYS A 1 104 ? -18.725 8.067 16.063 1.00 91.75 104 LYS A CA 1
ATOM 770 C C . LYS A 1 104 ? -20.056 7.731 16.734 1.00 91.75 104 LYS A C 1
ATOM 772 O O . LYS A 1 104 ? -20.627 8.583 17.400 1.00 91.75 104 LYS A O 1
ATOM 777 N N . SER A 1 105 ? -20.560 6.513 16.545 1.00 92.56 105 SER A N 1
ATOM 778 C CA . SER A 1 105 ? -21.795 6.033 17.180 1.00 92.56 105 SER A CA 1
ATOM 779 C C . SER A 1 105 ? -21.552 5.260 18.481 1.00 92.56 105 SER A C 1
ATOM 781 O O . SER A 1 105 ? -22.507 4.885 19.158 1.00 92.56 105 SER A O 1
ATOM 783 N N . ILE A 1 106 ? -20.289 5.008 18.840 1.00 95.25 106 ILE A N 1
ATOM 784 C CA . ILE A 1 106 ? -19.910 4.221 20.012 1.00 95.25 106 ILE A CA 1
ATOM 785 C C . ILE A 1 106 ? -19.479 5.174 21.127 1.00 95.25 106 ILE A C 1
ATOM 787 O O . ILE A 1 106 ? -18.420 5.799 21.057 1.00 95.25 106 ILE A O 1
ATOM 791 N N . PHE A 1 107 ? -20.304 5.237 22.170 1.00 97.19 107 PHE A N 1
ATOM 792 C CA . PHE A 1 107 ? -20.021 5.963 23.403 1.00 97.19 107 PHE A CA 1
ATOM 793 C C . PHE A 1 107 ? -19.306 5.051 24.401 1.00 97.19 107 PHE A C 1
ATOM 795 O O . PHE A 1 107 ? -19.754 3.923 24.635 1.00 97.19 107 PHE A O 1
ATOM 802 N N . ILE A 1 108 ? -18.209 5.540 24.975 1.00 98.12 108 ILE A N 1
ATOM 803 C CA . ILE A 1 108 ? -17.300 4.794 25.845 1.00 98.12 108 ILE A CA 1
ATOM 804 C C . ILE A 1 108 ? -17.001 5.621 27.092 1.00 98.12 108 ILE A C 1
ATOM 806 O O . ILE A 1 108 ? -16.560 6.761 26.974 1.00 98.12 108 ILE A O 1
ATOM 810 N N . THR A 1 109 ? -17.136 5.019 28.270 1.00 98.12 109 THR A N 1
ATOM 811 C CA . THR A 1 109 ? -16.496 5.534 29.488 1.00 98.12 109 THR A CA 1
ATOM 812 C C . THR A 1 109 ? -15.205 4.763 29.747 1.00 98.12 109 THR A C 1
ATOM 814 O O . THR A 1 109 ? -15.173 3.540 29.601 1.00 98.12 109 THR A O 1
ATOM 817 N N . VAL A 1 110 ? -14.131 5.458 30.128 1.00 97.94 110 VAL A N 1
ATOM 818 C CA . VAL A 1 110 ? -12.809 4.857 30.369 1.00 97.94 110 VAL A CA 1
ATOM 819 C C . VAL A 1 110 ? -12.434 4.998 31.842 1.00 97.94 110 VAL A C 1
ATOM 821 O O . VAL A 1 110 ? -12.476 6.097 32.387 1.00 97.94 110 VAL A O 1
ATOM 824 N N . LEU A 1 111 ? -12.059 3.888 32.475 1.00 97.88 111 LEU A N 1
ATOM 825 C CA . LEU A 1 111 ? -11.685 3.797 33.884 1.00 97.88 111 LEU A CA 1
ATOM 826 C C . LEU A 1 111 ? -10.242 3.317 34.035 1.00 97.88 111 LEU A C 1
ATOM 828 O O . LEU A 1 111 ? -9.757 2.481 33.266 1.00 97.88 111 LEU A O 1
ATOM 832 N N . ASN A 1 112 ? -9.568 3.808 35.069 1.00 96.12 112 ASN A N 1
ATOM 833 C CA . ASN A 1 112 ? -8.226 3.385 35.428 1.00 96.12 112 ASN A CA 1
ATOM 834 C C . ASN A 1 112 ? -8.270 2.083 36.234 1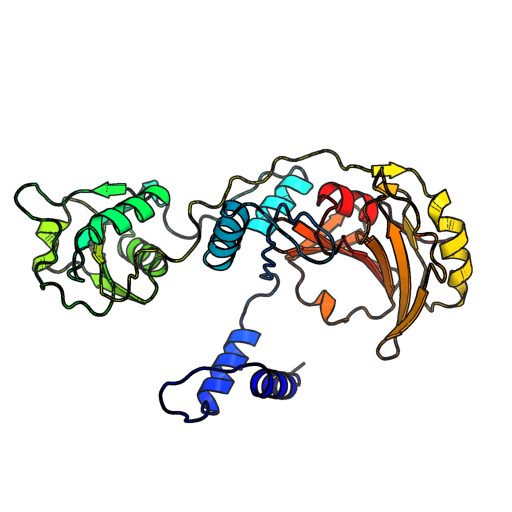.00 96.12 112 ASN A C 1
ATOM 836 O O . ASN A 1 112 ? -8.731 2.067 37.373 1.00 96.12 112 ASN A O 1
ATOM 840 N N . GLY A 1 113 ? -7.774 0.994 35.652 1.00 95.81 113 GLY A N 1
ATOM 841 C CA . GLY A 1 113 ? -7.628 -0.296 36.325 1.00 95.81 113 GLY A CA 1
ATOM 842 C C . GLY A 1 113 ? -6.180 -0.744 36.502 1.00 95.81 113 GLY A C 1
ATOM 843 O O . GLY A 1 113 ? -5.969 -1.888 36.893 1.00 95.81 113 GLY A O 1
ATOM 844 N N . ASN A 1 114 ? -5.190 0.101 36.200 1.00 93.06 114 ASN A N 1
ATOM 845 C CA . ASN A 1 114 ? -3.774 -0.276 36.232 1.00 93.06 114 ASN A CA 1
ATOM 846 C C . ASN A 1 114 ? -2.935 0.514 37.243 1.00 93.06 114 ASN A C 1
ATOM 848 O O . ASN A 1 114 ? -1.791 0.142 37.493 1.00 93.06 114 ASN A O 1
ATOM 852 N N . GLY A 1 115 ? -3.508 1.568 37.834 1.00 88.56 115 GLY A N 1
ATOM 853 C CA . GLY A 1 115 ? -2.904 2.329 38.930 1.00 88.56 115 GLY A CA 1
ATOM 854 C C . GLY A 1 115 ? -1.937 3.415 38.473 1.00 88.56 115 GLY A C 1
ATOM 855 O O . GLY A 1 115 ? -1.425 4.159 39.302 1.00 88.56 115 GLY A O 1
ATOM 856 N N . PHE A 1 116 ? -1.715 3.559 37.164 1.00 87.06 116 PHE A N 1
ATOM 857 C CA . PHE A 1 116 ? -0.912 4.647 36.620 1.00 87.06 116 PHE A CA 1
ATOM 858 C C . PHE A 1 116 ? -1.778 5.894 36.447 1.00 87.06 116 PHE A C 1
ATOM 860 O O . PHE A 1 116 ? -2.779 5.880 35.723 1.00 87.06 116 PHE A O 1
ATOM 867 N N . THR A 1 117 ? -1.406 6.987 37.111 1.00 87.69 117 THR A N 1
ATOM 868 C CA . THR A 1 117 ? -2.097 8.277 37.001 1.00 87.69 117 THR A CA 1
ATOM 869 C C . THR A 1 117 ? -2.184 8.724 35.540 1.00 87.69 117 THR A C 1
ATOM 871 O O . THR A 1 117 ? -1.215 8.638 34.792 1.00 87.69 117 THR A O 1
ATOM 874 N N . GLY A 1 118 ? -3.363 9.183 35.113 1.00 85.06 118 GLY A N 1
ATOM 875 C CA . GLY A 1 118 ? -3.595 9.654 33.743 1.00 85.06 118 GLY A CA 1
ATOM 876 C C . GLY A 1 118 ? -3.802 8.552 32.696 1.00 85.06 118 GLY A C 1
ATOM 877 O O . GLY A 1 118 ? -4.220 8.863 31.586 1.00 85.06 118 GLY A O 1
ATOM 878 N N . SER A 1 119 ? -3.616 7.270 33.037 1.00 89.25 119 SER A N 1
ATOM 879 C CA . SER A 1 119 ? -3.760 6.138 32.105 1.00 89.25 119 SER A CA 1
ATOM 880 C C . SER A 1 119 ? -5.114 6.120 31.374 1.00 89.25 119 SER A C 1
ATOM 882 O O . SER A 1 119 ? -5.164 6.059 30.143 1.00 89.25 119 SER A O 1
ATOM 884 N N . ALA A 1 120 ? -6.218 6.274 32.116 1.00 93.31 120 ALA A N 1
ATOM 885 C CA . ALA A 1 120 ? -7.568 6.339 31.551 1.00 93.31 120 ALA A CA 1
ATOM 886 C C . ALA A 1 120 ? -7.781 7.564 30.644 1.00 93.31 120 ALA A C 1
ATOM 888 O O . ALA A 1 120 ? -8.403 7.449 29.589 1.00 93.31 120 ALA A O 1
ATOM 889 N N . ALA A 1 121 ? -7.231 8.724 31.017 1.00 91.06 121 ALA A N 1
ATOM 890 C CA . ALA A 1 121 ? -7.336 9.951 30.229 1.00 91.06 121 ALA A CA 1
ATOM 891 C C . ALA A 1 121 ? -6.551 9.852 28.909 1.00 91.06 121 ALA A C 1
ATOM 893 O O . ALA A 1 121 ? -7.056 10.245 27.854 1.00 91.06 121 ALA A O 1
ATOM 894 N N . SER A 1 122 ? -5.350 9.267 28.951 1.00 88.94 122 SER A N 1
ATOM 895 C CA . SER A 1 122 ? -4.531 9.003 27.766 1.00 88.94 122 SER A CA 1
ATOM 896 C C . SER A 1 122 ? -5.225 8.028 26.814 1.00 88.94 122 SER A C 1
ATOM 898 O O . SER A 1 122 ? -5.361 8.326 25.628 1.00 88.94 122 SER A O 1
ATOM 900 N N . ALA A 1 123 ? -5.735 6.903 27.328 1.00 92.31 123 ALA A N 1
ATOM 901 C CA . ALA A 1 123 ? -6.486 5.939 26.522 1.00 92.31 123 ALA A CA 1
ATOM 902 C C . ALA A 1 123 ? -7.768 6.561 25.938 1.00 92.31 123 ALA A C 1
ATOM 904 O O . ALA A 1 123 ? -8.065 6.381 24.758 1.00 92.31 123 ALA A O 1
ATOM 905 N N . GLY A 1 124 ? -8.499 7.349 26.734 1.00 94.62 124 GLY A N 1
ATOM 906 C CA . GLY A 1 124 ? -9.674 8.092 26.282 1.00 94.62 124 GLY A CA 1
ATOM 907 C C . GLY A 1 124 ? -9.354 9.072 25.153 1.00 94.62 124 GLY A C 1
ATOM 908 O O . GLY A 1 124 ? -10.064 9.105 24.151 1.00 94.62 124 GLY A O 1
ATOM 909 N N . THR A 1 125 ? -8.253 9.819 25.249 1.00 88.94 125 THR A N 1
ATOM 910 C CA . THR A 1 125 ? -7.813 10.715 24.167 1.00 88.94 125 THR A CA 1
ATOM 911 C C . THR A 1 125 ? -7.508 9.941 22.889 1.00 88.94 125 THR A C 1
ATOM 913 O O . THR A 1 125 ? -8.043 10.277 21.841 1.00 88.94 125 THR A O 1
ATOM 916 N N . GLN A 1 126 ? -6.782 8.830 22.980 1.00 88.81 126 GLN A N 1
ATOM 917 C CA . GLN A 1 126 ? -6.460 8.007 21.812 1.00 88.81 126 GLN A CA 1
ATOM 918 C C . GLN A 1 126 ? -7.679 7.325 21.171 1.00 88.81 126 GLN A C 1
ATOM 920 O O . GLN A 1 126 ? -7.698 7.097 19.957 1.00 88.81 126 GLN A O 1
ATOM 925 N N . LEU A 1 127 ? -8.701 6.986 21.962 1.00 92.38 127 LEU A N 1
ATOM 926 C CA . LEU A 1 127 ? -9.994 6.522 21.455 1.00 92.38 127 LEU A CA 1
ATOM 927 C C . LEU A 1 127 ? -10.758 7.670 20.773 1.00 92.38 127 LEU A C 1
ATOM 929 O O . LEU A 1 127 ? -11.299 7.488 19.684 1.00 92.38 127 LEU A O 1
ATOM 933 N N . ARG A 1 128 ? -10.760 8.869 21.357 1.00 90.75 128 ARG A N 1
ATOM 934 C CA . ARG A 1 128 ? -11.365 10.066 20.753 1.00 90.75 128 ARG A CA 1
ATOM 935 C C . ARG A 1 128 ? -10.710 10.434 19.422 1.00 90.75 128 ARG A C 1
ATOM 937 O O . ARG A 1 128 ? -11.425 10.698 18.458 1.00 90.75 128 ARG A O 1
ATOM 944 N N . ASP A 1 129 ? -9.386 10.344 19.328 1.00 82.12 129 ASP A N 1
ATOM 945 C CA . ASP A 1 129 ? -8.639 10.549 18.079 1.00 82.12 129 ASP A CA 1
ATOM 946 C C . ASP A 1 129 ? -9.031 9.519 17.010 1.00 82.12 129 ASP A C 1
ATOM 948 O O . ASP A 1 129 ? -9.001 9.805 15.817 1.00 82.12 129 ASP A O 1
ATOM 952 N N . ARG A 1 130 ? -9.491 8.334 17.433 1.00 83.50 130 ARG A N 1
ATOM 953 C CA . ARG A 1 130 ? -10.088 7.284 16.587 1.00 83.50 130 ARG A CA 1
ATOM 954 C C . ARG A 1 130 ? -11.595 7.459 16.353 1.00 83.50 130 ARG A C 1
ATOM 956 O O . ARG A 1 130 ? -12.257 6.530 15.896 1.00 83.50 130 ARG A O 1
ATOM 963 N N . ASN A 1 131 ? -12.124 8.661 16.590 1.00 89.88 131 ASN A N 1
ATOM 964 C CA . ASN A 1 131 ? -13.524 9.070 16.439 1.00 89.88 131 ASN A CA 1
ATOM 965 C C . ASN A 1 131 ? -14.532 8.423 17.410 1.00 89.88 131 ASN A C 1
ATOM 967 O O . ASN A 1 131 ? -15.737 8.628 17.237 1.00 89.88 131 ASN A O 1
ATOM 971 N N . TYR A 1 132 ? -14.090 7.675 18.425 1.00 93.56 132 TYR A N 1
ATOM 972 C CA . TYR A 1 132 ? -14.993 7.181 19.470 1.00 93.56 132 TYR A CA 1
ATOM 973 C C . TYR A 1 132 ? -15.478 8.334 20.358 1.00 93.56 132 TYR A C 1
ATOM 975 O O . TYR A 1 132 ? -14.762 9.312 20.573 1.00 93.56 132 TYR A O 1
ATOM 983 N N . GLN A 1 133 ? -16.699 8.231 20.882 1.00 96.69 133 GLN A N 1
ATOM 984 C CA . GLN A 1 133 ? -17.265 9.256 21.760 1.00 96.69 133 GLN A CA 1
ATOM 985 C C . GLN A 1 133 ? -16.932 8.923 23.212 1.00 96.69 133 GLN A C 1
ATOM 987 O O . GLN A 1 133 ? -17.372 7.896 23.723 1.00 96.69 133 GLN A O 1
ATOM 992 N N . ILE A 1 134 ? -16.150 9.769 23.881 1.00 97.12 134 ILE A N 1
ATOM 993 C CA . ILE A 1 134 ? -15.786 9.545 25.284 1.00 97.12 134 ILE A CA 1
ATOM 994 C C . ILE A 1 134 ? -16.763 10.267 26.194 1.00 97.12 134 ILE A C 1
ATOM 996 O O . ILE A 1 134 ? -16.909 11.485 26.112 1.00 97.12 134 ILE A O 1
ATOM 1000 N N . LEU A 1 135 ? -17.403 9.504 27.075 1.00 96.19 135 LEU A N 1
ATOM 1001 C CA . LEU A 1 135 ? -18.208 10.027 28.165 1.00 96.19 135 LEU A CA 1
ATOM 1002 C C . LEU A 1 135 ? -17.399 9.961 29.456 1.00 96.19 135 LEU A C 1
ATOM 1004 O O . LEU A 1 135 ? -16.669 9.002 29.711 1.00 96.19 135 LEU A O 1
ATOM 1008 N N . GLN A 1 136 ? -17.527 11.002 30.271 1.00 93.81 136 GLN A N 1
ATOM 1009 C CA . GLN A 1 136 ? -17.028 10.949 31.638 1.00 93.81 136 GLN A CA 1
ATOM 1010 C C . GLN A 1 136 ? -17.988 10.110 32.491 1.00 93.81 136 GLN A C 1
ATOM 1012 O O . GLN A 1 136 ? -19.200 10.146 32.240 1.00 93.81 136 GLN A O 1
ATOM 1017 N N . PRO A 1 137 ? -17.490 9.386 33.510 1.00 91.50 137 PRO A N 1
ATOM 1018 C CA . PRO A 1 137 ? -18.356 8.852 34.554 1.00 91.50 137 PRO A CA 1
ATOM 1019 C C . PRO A 1 137 ? -19.192 9.977 35.194 1.00 91.50 137 PRO A C 1
ATOM 1021 O O . PRO A 1 137 ? -18.818 11.151 35.101 1.00 91.50 137 PRO A O 1
ATOM 1024 N N . PRO A 1 138 ? -20.311 9.654 35.865 1.00 92.56 138 PRO A N 1
ATOM 1025 C CA . PRO A 1 138 ? -21.066 10.647 36.626 1.00 92.56 138 PRO A CA 1
ATOM 1026 C C . PRO A 1 138 ? -20.157 11.384 37.620 1.00 92.56 138 PRO A C 1
ATOM 1028 O O . PRO A 1 138 ? -19.284 10.759 38.211 1.00 92.56 138 PRO A O 1
ATOM 1031 N N . ALA A 1 139 ? -20.381 12.683 37.849 1.00 86.00 139 ALA A N 1
ATOM 1032 C CA . ALA A 1 139 ? -19.469 13.543 38.622 1.00 86.00 139 ALA A CA 1
ATOM 1033 C C . ALA A 1 139 ? -19.165 13.049 40.053 1.00 86.00 139 ALA A C 1
ATOM 1035 O O . ALA A 1 139 ? -18.107 13.351 40.599 1.00 86.00 139 ALA A O 1
ATOM 1036 N N . ALA A 1 140 ? -20.073 12.275 40.654 1.00 89.62 140 ALA A N 1
ATOM 1037 C CA . ALA A 1 140 ? -19.880 11.662 41.969 1.00 89.62 140 ALA A CA 1
ATOM 1038 C C . ALA A 1 140 ? -18.891 10.477 41.965 1.00 89.62 140 ALA A C 1
ATOM 1040 O O . ALA A 1 140 ? -18.461 10.029 43.026 1.00 89.62 140 ALA A O 1
ATOM 1041 N N . LEU A 1 141 ? -18.539 9.948 40.790 1.00 91.19 141 LEU A N 1
ATOM 1042 C CA . LEU A 1 141 ? -17.663 8.796 40.615 1.00 91.19 141 LEU A CA 1
ATOM 1043 C C . LEU A 1 141 ? -16.342 9.227 39.980 1.00 91.19 141 LEU A C 1
ATOM 1045 O O . LEU A 1 141 ? -16.301 9.928 38.971 1.00 91.19 141 LEU A O 1
ATOM 1049 N N . ARG A 1 142 ? -15.234 8.753 40.551 1.00 88.69 142 ARG A N 1
ATOM 1050 C CA . ARG A 1 142 ? -13.912 8.920 39.939 1.00 88.69 142 ARG A CA 1
ATOM 1051 C C . ARG A 1 142 ? -13.779 7.982 38.743 1.00 88.69 142 ARG A C 1
ATOM 1053 O O . ARG A 1 142 ? -14.358 6.898 38.737 1.00 88.69 142 ARG A O 1
ATOM 1060 N N . ALA A 1 143 ? -12.964 8.356 37.760 1.00 91.69 143 ALA A N 1
ATOM 1061 C CA . ALA A 1 143 ? -12.623 7.508 36.614 1.00 91.69 143 ALA A CA 1
ATOM 1062 C C . ALA A 1 143 ? -11.629 6.385 36.982 1.00 91.69 143 ALA A C 1
ATOM 1064 O O . ALA A 1 143 ? -10.683 6.108 36.247 1.00 91.69 143 ALA A O 1
ATOM 1065 N N . ASP A 1 144 ? -11.852 5.736 38.121 1.00 94.06 144 ASP A N 1
ATOM 1066 C CA . ASP A 1 144 ? -11.066 4.634 38.663 1.00 94.06 144 ASP A CA 1
ATOM 1067 C C . ASP A 1 144 ? -11.937 3.374 38.716 1.00 94.06 144 ASP A C 1
ATOM 1069 O O . ASP A 1 144 ? -13.147 3.440 38.947 1.00 94.06 144 ASP A O 1
ATOM 1073 N N . SER A 1 145 ? -11.328 2.215 38.475 1.00 94.44 145 SER A N 1
ATOM 1074 C CA . SER A 1 145 ? -12.033 0.936 38.510 1.00 94.44 145 SER A CA 1
ATOM 1075 C C . SER A 1 145 ? -12.530 0.629 39.930 1.00 94.44 145 SER A C 1
ATOM 1077 O O . SER A 1 145 ? -11.728 0.631 40.867 1.00 94.44 145 SER A O 1
ATOM 1079 N N . PRO A 1 146 ? -13.814 0.267 40.117 1.00 93.00 146 PRO A N 1
ATOM 1080 C CA . PRO A 1 146 ? -14.335 -0.163 41.413 1.00 93.00 146 PRO A CA 1
ATOM 1081 C C . PRO A 1 146 ? -13.769 -1.524 41.870 1.00 93.00 146 PRO A C 1
ATOM 1083 O O . PRO A 1 146 ? -13.972 -1.923 43.016 1.00 93.00 146 PRO A O 1
ATOM 1086 N N . ASP A 1 147 ? -13.073 -2.260 40.997 1.00 91.12 147 ASP A N 1
ATOM 1087 C CA . ASP A 1 147 ? -12.349 -3.506 41.312 1.00 91.12 147 ASP A CA 1
ATOM 1088 C C . ASP A 1 147 ? -10.881 -3.262 41.735 1.00 91.12 147 ASP A C 1
ATOM 1090 O O . ASP A 1 147 ? -10.130 -4.214 41.949 1.00 91.12 147 ASP A O 1
ATOM 1094 N N . GLY A 1 148 ? -10.462 -2.000 41.875 1.00 89.62 148 GLY A N 1
ATOM 1095 C CA . GLY A 1 148 ? -9.081 -1.624 42.183 1.00 89.62 148 GLY A CA 1
ATOM 1096 C C . GLY A 1 148 ? -8.172 -1.589 40.948 1.00 89.62 148 GLY A C 1
ATOM 1097 O O . GLY A 1 148 ? -8.631 -1.583 39.809 1.00 89.62 148 GLY A O 1
ATOM 1098 N N . TRP A 1 149 ? -6.855 -1.543 41.166 1.00 85.81 149 TRP A N 1
ATOM 1099 C CA . TRP A 1 149 ? -5.865 -1.215 40.121 1.00 85.81 149 TRP A CA 1
ATOM 1100 C C . TRP A 1 149 ? -4.992 -2.386 39.642 1.00 85.81 149 TRP A C 1
ATOM 1102 O O . TRP A 1 149 ? -4.013 -2.197 38.922 1.00 85.81 149 TRP A O 1
ATOM 1112 N N . ASN A 1 150 ? -5.306 -3.614 40.051 1.00 85.56 150 ASN A N 1
ATOM 1113 C CA . ASN A 1 150 ? -4.496 -4.794 39.731 1.00 85.56 150 ASN A CA 1
ATOM 1114 C C . ASN A 1 150 ? -5.015 -5.581 38.519 1.00 85.56 150 ASN A C 1
ATOM 1116 O O . ASN A 1 150 ? -4.802 -6.789 38.416 1.00 85.56 150 ASN A O 1
ATOM 1120 N N . HIS A 1 151 ? -5.663 -4.910 37.564 1.00 90.44 151 HIS A N 1
ATOM 1121 C CA . HIS A 1 151 ? -6.118 -5.565 36.343 1.00 90.44 151 HIS A CA 1
ATOM 1122 C C . HIS A 1 151 ? -4.925 -5.877 35.431 1.00 90.44 151 HIS A C 1
ATOM 1124 O O . HIS A 1 151 ? -4.315 -4.972 34.865 1.00 90.44 151 HIS A O 1
ATOM 1130 N N . ALA A 1 152 ? -4.595 -7.161 35.258 1.00 90.50 152 ALA A N 1
ATOM 1131 C CA . ALA A 1 152 ? -3.505 -7.580 34.372 1.00 90.50 152 ALA A CA 1
ATOM 1132 C C . ALA A 1 152 ? -3.756 -7.172 32.907 1.00 90.50 152 ALA A C 1
ATOM 1134 O O . ALA A 1 152 ? -2.868 -6.632 32.254 1.00 90.50 152 ALA A O 1
ATOM 1135 N N . ARG A 1 153 ? -4.991 -7.359 32.424 1.00 94.19 153 ARG A N 1
ATOM 1136 C CA . ARG A 1 153 ? -5.420 -7.009 31.062 1.00 94.19 153 ARG A CA 1
ATOM 1137 C C . ARG A 1 153 ? -6.519 -5.957 31.049 1.00 94.19 153 ARG A C 1
ATOM 1139 O O . ARG A 1 153 ? -7.271 -5.840 32.019 1.00 94.19 153 ARG A O 1
ATOM 1146 N N . THR A 1 154 ? -6.660 -5.251 29.932 1.00 97.25 154 THR A N 1
ATOM 1147 C CA . THR A 1 154 ? -7.790 -4.345 29.704 1.00 97.25 154 THR A CA 1
ATOM 1148 C C . THR A 1 154 ? -9.103 -5.133 29.625 1.00 97.25 154 THR A C 1
ATOM 1150 O O . THR A 1 154 ? -9.172 -6.236 29.072 1.00 97.25 154 THR A O 1
ATOM 1153 N N . ARG A 1 155 ? -10.180 -4.592 30.196 1.00 97.56 155 ARG A N 1
ATOM 1154 C CA . ARG A 1 155 ? -11.520 -5.198 30.150 1.00 97.56 155 ARG A CA 1
ATOM 1155 C C . ARG A 1 155 ? -12.485 -4.234 29.481 1.00 97.56 155 ARG A C 1
ATOM 1157 O O . ARG A 1 155 ? -12.600 -3.091 29.902 1.00 97.56 155 ARG A O 1
ATOM 1164 N N . VAL A 1 156 ? -13.182 -4.701 28.454 1.00 98.19 156 VAL A N 1
ATOM 1165 C CA . VAL A 1 156 ? -14.200 -3.937 27.732 1.00 98.19 156 VAL A CA 1
ATOM 1166 C C . VAL A 1 156 ? -15.563 -4.522 28.072 1.00 98.19 156 VAL A C 1
ATOM 1168 O O . VAL A 1 156 ? -15.947 -5.588 27.583 1.00 98.19 156 VAL A O 1
ATOM 1171 N N . PHE A 1 157 ? -16.287 -3.833 28.943 1.00 98.31 157 PHE A N 1
ATOM 1172 C CA . PHE A 1 157 ? -17.650 -4.187 29.300 1.00 98.31 157 PHE A CA 1
ATOM 1173 C C . PHE A 1 157 ? -18.637 -3.580 28.306 1.00 98.31 157 PHE A C 1
ATOM 1175 O O . PHE A 1 157 ? -18.473 -2.422 27.929 1.00 98.31 157 PHE A O 1
ATOM 1182 N N . TYR A 1 158 ? -19.663 -4.331 27.905 1.00 98.31 158 TYR A N 1
ATOM 1183 C CA . TYR A 1 158 ? -20.735 -3.836 27.035 1.00 98.31 158 TYR A CA 1
ATOM 1184 C C . TYR A 1 158 ? -22.107 -3.924 27.689 1.00 98.31 158 TYR A C 1
ATOM 1186 O O . TYR A 1 158 ? -22.450 -4.933 28.304 1.00 98.31 158 TYR A O 1
ATOM 1194 N N . ASP A 1 159 ? -22.917 -2.889 27.504 1.00 97.06 159 ASP A N 1
ATOM 1195 C CA . ASP A 1 159 ? -24.319 -2.903 27.907 1.00 97.06 159 ASP A CA 1
ATOM 1196 C C . ASP A 1 159 ? -25.131 -3.813 26.969 1.00 97.06 159 ASP A C 1
ATOM 1198 O O . ASP A 1 159 ? -25.288 -3.532 25.780 1.00 97.06 159 ASP A O 1
ATOM 1202 N N . VAL A 1 160 ? -25.654 -4.919 27.505 1.00 95.62 160 VAL A N 1
ATOM 1203 C CA . VAL A 1 160 ? -26.461 -5.896 26.754 1.00 95.62 160 VAL A CA 1
ATOM 1204 C C . VAL A 1 160 ? -27.770 -5.312 26.216 1.00 95.62 160 VAL A C 1
ATOM 1206 O O . VAL A 1 160 ? -28.294 -5.834 25.235 1.00 95.62 160 VAL A O 1
ATOM 1209 N N . ALA A 1 161 ? -28.283 -4.231 26.813 1.00 94.44 161 ALA A N 1
ATOM 1210 C CA . ALA A 1 161 ? -29.504 -3.567 26.363 1.00 94.44 161 ALA A CA 1
ATOM 1211 C C . ALA A 1 161 ? -29.271 -2.669 25.134 1.00 94.44 161 ALA A C 1
ATOM 1213 O O . ALA A 1 161 ? -30.216 -2.311 24.427 1.00 94.44 161 ALA A O 1
ATOM 1214 N N . LYS A 1 162 ? -28.018 -2.293 24.846 1.00 93.56 162 LYS A N 1
ATOM 1215 C CA . LYS A 1 162 ? -27.672 -1.423 23.717 1.00 93.56 162 LYS A CA 1
ATOM 1216 C C . LYS A 1 162 ? -27.434 -2.256 22.459 1.00 93.56 162 LYS A C 1
ATOM 1218 O O . LYS A 1 162 ? -26.589 -3.154 22.415 1.00 93.56 162 LYS A O 1
ATOM 1223 N N . LYS A 1 163 ? -28.145 -1.908 21.383 1.00 92.50 163 LYS A N 1
ATOM 1224 C CA . LYS A 1 163 ? -27.974 -2.548 20.072 1.00 92.50 163 LYS A CA 1
ATOM 1225 C C . LYS A 1 163 ? -26.505 -2.484 19.635 1.00 92.50 163 LYS A C 1
ATOM 1227 O O . LYS A 1 163 ? -25.869 -1.437 19.710 1.00 92.50 163 LYS A O 1
ATOM 1232 N N . ASN A 1 164 ? -25.986 -3.611 19.153 1.00 92.25 164 ASN A N 1
ATOM 1233 C CA . ASN A 1 164 ? -24.616 -3.784 18.663 1.00 92.25 164 ASN A CA 1
ATOM 1234 C C . ASN A 1 164 ? -23.488 -3.571 19.702 1.00 92.25 164 ASN A C 1
ATOM 1236 O O . ASN A 1 164 ? -22.318 -3.657 19.330 1.00 92.25 164 ASN A O 1
ATOM 1240 N N . ALA A 1 165 ? -23.771 -3.360 20.994 1.00 95.31 165 ALA A N 1
ATOM 1241 C CA . ALA A 1 165 ? -22.731 -3.062 21.987 1.00 95.31 165 ALA A CA 1
ATOM 1242 C C . ALA A 1 165 ? -21.702 -4.190 22.158 1.00 95.31 165 ALA A C 1
ATOM 1244 O O . ALA A 1 165 ? -20.511 -3.924 22.293 1.00 95.31 165 ALA A O 1
ATOM 1245 N N . LYS A 1 166 ? -22.121 -5.456 22.043 1.00 96.38 166 LYS A N 1
ATOM 1246 C CA . LYS A 1 166 ? -21.193 -6.599 22.030 1.00 96.38 166 LYS A CA 1
ATOM 1247 C C . LYS A 1 166 ? -20.190 -6.515 20.873 1.00 96.38 166 LYS A C 1
ATOM 1249 O O . LYS A 1 166 ? -18.996 -6.705 21.076 1.00 96.38 166 LYS A O 1
ATOM 1254 N N . GLN A 1 167 ? -20.664 -6.193 19.669 1.00 93.62 167 GLN A N 1
ATOM 1255 C CA . GLN A 1 167 ? -19.803 -6.022 18.497 1.00 93.62 167 GLN A CA 1
ATOM 1256 C C . GLN A 1 167 ? -18.907 -4.779 18.641 1.00 93.62 167 GLN A C 1
ATOM 1258 O O . GLN A 1 167 ? -17.732 -4.842 18.283 1.00 93.62 167 GLN A O 1
ATOM 1263 N N . ALA A 1 168 ? -19.418 -3.689 19.226 1.00 95.00 168 ALA A N 1
ATOM 1264 C CA . ALA A 1 168 ? -18.624 -2.503 19.552 1.00 95.00 168 ALA A CA 1
ATOM 1265 C C . ALA A 1 168 ? -17.498 -2.837 20.542 1.00 95.00 168 ALA A C 1
ATOM 1267 O O . ALA A 1 168 ? -16.363 -2.414 20.338 1.00 95.00 168 ALA A O 1
ATOM 1268 N N . ALA A 1 169 ? -17.773 -3.652 21.566 1.00 96.62 169 ALA A N 1
ATOM 1269 C CA . ALA A 1 169 ? -16.758 -4.104 22.513 1.00 96.62 169 ALA A CA 1
ATOM 1270 C C . ALA A 1 169 ? -15.666 -4.927 21.835 1.00 96.62 169 ALA A C 1
ATOM 1272 O O . ALA A 1 169 ? -14.492 -4.685 22.087 1.00 96.62 169 ALA A O 1
ATOM 1273 N N . THR A 1 170 ? -16.034 -5.857 20.949 1.00 93.75 170 THR A N 1
ATOM 1274 C CA . THR A 1 170 ? -15.063 -6.641 20.169 1.00 93.75 170 THR A CA 1
ATOM 1275 C C . THR A 1 170 ? -14.227 -5.766 19.235 1.00 93.75 170 THR A C 1
ATOM 1277 O O . THR A 1 170 ? -13.059 -6.056 18.992 1.00 93.75 170 THR A O 1
ATOM 1280 N N . GLN A 1 171 ? -14.805 -4.697 18.689 1.00 91.50 171 GLN A N 1
ATOM 1281 C CA . GLN A 1 171 ? -14.069 -3.736 17.872 1.00 91.50 171 GLN A CA 1
ATOM 1282 C C . GLN A 1 171 ? -13.079 -2.923 18.715 1.00 91.50 171 GLN A C 1
ATOM 1284 O O . GLN A 1 171 ? -11.914 -2.819 18.344 1.00 91.50 171 GLN A O 1
ATOM 1289 N N . VAL A 1 172 ? -13.515 -2.396 19.861 1.00 93.94 172 VAL A N 1
ATOM 1290 C CA . VAL A 1 172 ? -12.670 -1.602 20.766 1.00 93.94 172 VAL A CA 1
ATOM 1291 C C . VAL A 1 172 ? -11.587 -2.454 21.425 1.00 93.94 172 VAL A C 1
ATOM 1293 O O . VAL A 1 172 ? -10.466 -1.983 21.580 1.00 93.94 172 VAL A O 1
ATOM 1296 N N . SER A 1 173 ? -11.861 -3.717 21.768 1.00 93.56 173 SER A N 1
ATOM 1297 C CA . SER A 1 173 ? -10.869 -4.594 22.403 1.00 93.56 173 SER A CA 1
ATOM 1298 C C . SER A 1 173 ? -9.653 -4.851 21.513 1.00 93.56 173 SER A C 1
ATOM 1300 O O . SER A 1 173 ? -8.554 -4.998 22.030 1.00 93.56 173 SER A O 1
ATOM 1302 N N . LYS A 1 174 ? -9.822 -4.848 20.183 1.00 88.88 174 LYS A N 1
ATOM 1303 C CA . LYS A 1 174 ? -8.720 -5.001 19.214 1.00 88.88 174 LYS A CA 1
ATOM 1304 C C . LYS A 1 174 ? -7.742 -3.823 19.206 1.00 88.88 174 LYS A C 1
ATOM 1306 O O . LYS A 1 174 ? -6.660 -3.952 18.649 1.00 88.88 174 LYS A O 1
ATOM 1311 N N . LEU A 1 175 ? -8.116 -2.692 19.808 1.00 89.12 175 LEU A N 1
ATOM 1312 C CA . LEU A 1 175 ? -7.247 -1.522 19.949 1.00 89.12 175 LEU A CA 1
ATOM 1313 C C . LEU A 1 175 ? -6.289 -1.643 21.142 1.00 89.12 175 LEU A C 1
ATOM 1315 O O . LEU A 1 175 ? -5.485 -0.750 21.375 1.00 89.12 175 LEU A O 1
ATOM 1319 N N . PHE A 1 176 ? -6.367 -2.715 21.926 1.00 89.19 176 PHE A N 1
ATOM 1320 C CA . PHE A 1 176 ? -5.496 -2.952 23.073 1.00 89.19 176 PHE A CA 1
ATOM 1321 C C . PHE A 1 176 ? -4.678 -4.227 22.851 1.00 89.19 176 PHE A C 1
ATOM 1323 O O . PHE A 1 176 ? -5.183 -5.191 22.282 1.00 89.19 176 PHE A O 1
ATOM 1330 N N . ALA A 1 177 ? -3.431 -4.242 23.336 1.00 82.88 177 ALA A N 1
ATOM 1331 C CA . ALA A 1 177 ? -2.513 -5.380 23.201 1.00 82.88 177 ALA A CA 1
ATOM 1332 C C . ALA A 1 177 ? -3.059 -6.684 23.782 1.00 82.88 177 ALA A C 1
ATOM 1334 O O . ALA A 1 177 ? -2.995 -7.730 23.144 1.00 82.88 177 ALA A O 1
ATOM 1335 N N . ASP A 1 178 ? -3.637 -6.599 24.976 1.00 87.75 178 ASP A N 1
ATOM 1336 C CA . ASP A 1 178 ? -4.400 -7.682 25.582 1.00 87.75 178 ASP A CA 1
ATOM 1337 C C . ASP A 1 178 ? -5.650 -7.078 26.215 1.00 87.75 178 ASP A C 1
ATOM 1339 O O . ASP A 1 178 ? -5.567 -6.271 27.154 1.00 87.75 178 ASP A O 1
ATOM 1343 N N . ALA A 1 179 ? -6.805 -7.455 25.670 1.00 93.62 179 ALA A N 1
ATOM 1344 C CA . ALA A 1 179 ? -8.100 -7.087 26.198 1.00 93.62 179 ALA A CA 1
ATOM 1345 C C . ALA A 1 179 ? -9.101 -8.238 26.129 1.00 93.62 179 ALA A C 1
ATOM 1347 O O . ALA A 1 179 ? -9.115 -9.050 25.207 1.00 93.62 179 ALA A O 1
ATOM 1348 N N . SER A 1 180 ? -10.006 -8.251 27.103 1.00 96.00 180 SER A N 1
ATOM 1349 C CA . SER A 1 180 ? -11.152 -9.162 27.150 1.00 96.00 180 SER A CA 1
ATOM 1350 C C . SER A 1 180 ? -12.462 -8.392 27.039 1.00 96.00 180 SER A C 1
ATOM 1352 O O . SER A 1 180 ? -12.547 -7.243 27.469 1.00 96.00 180 SER A O 1
ATOM 1354 N N . THR A 1 181 ? -13.495 -9.029 26.489 1.00 97.62 181 THR A N 1
ATOM 1355 C CA . THR A 1 181 ? -14.847 -8.460 26.398 1.00 97.62 181 THR A CA 1
ATOM 1356 C C . THR A 1 181 ? -15.818 -9.221 27.292 1.00 97.62 181 THR A C 1
ATOM 1358 O O . THR A 1 181 ? -15.780 -10.450 27.310 1.00 97.62 181 THR A O 1
ATOM 1361 N N . GLY A 1 182 ? -16.738 -8.527 27.961 1.00 97.38 182 GLY A N 1
ATOM 1362 C CA . GLY A 1 182 ? -17.781 -9.159 28.776 1.00 97.38 182 GLY A CA 1
ATOM 1363 C C . GLY A 1 182 ? -19.015 -8.270 28.953 1.00 97.38 182 GLY A C 1
ATOM 1364 O O . GLY A 1 182 ? -18.931 -7.072 28.697 1.00 97.38 182 GLY A O 1
ATOM 1365 N N . PRO A 1 183 ? -20.169 -8.825 29.355 1.00 97.69 183 PRO A N 1
ATOM 1366 C CA . PRO A 1 183 ? -21.349 -8.015 29.636 1.00 97.69 183 PRO A CA 1
ATOM 1367 C C . PRO A 1 183 ? -21.092 -7.079 30.823 1.00 97.69 183 PRO A C 1
ATOM 1369 O O . PRO A 1 183 ? -20.361 -7.424 31.755 1.00 97.69 183 PRO A O 1
ATOM 1372 N N . LEU A 1 184 ? -21.694 -5.894 30.790 1.00 96.62 184 LEU A N 1
ATOM 1373 C CA . LEU A 1 184 ? -21.641 -4.919 31.871 1.00 96.62 184 LEU A CA 1
ATOM 1374 C C . LEU A 1 184 ? -22.236 -5.525 33.144 1.00 96.62 184 LEU A C 1
ATOM 1376 O O . LEU A 1 184 ? -23.376 -5.981 33.161 1.00 96.62 184 LEU A O 1
ATOM 1380 N N . THR A 1 185 ? -21.441 -5.550 34.209 1.00 95.31 185 THR A N 1
ATOM 1381 C CA . THR A 1 185 ? -21.876 -6.082 35.509 1.00 95.31 185 THR A CA 1
ATOM 1382 C C . THR A 1 185 ? -22.502 -4.975 36.367 1.00 95.31 185 THR A C 1
ATOM 1384 O O . THR A 1 185 ? -22.139 -3.809 36.173 1.00 95.31 185 THR A O 1
ATOM 1387 N N . PRO A 1 186 ? -23.333 -5.306 37.375 1.00 95.12 186 PRO A N 1
ATOM 1388 C CA . PRO A 1 186 ? -23.944 -4.316 38.268 1.00 95.12 186 PRO A CA 1
ATOM 1389 C C . PRO A 1 186 ? -22.949 -3.326 38.886 1.00 95.12 186 PRO A C 1
ATOM 1391 O O . PRO A 1 186 ? -23.243 -2.144 39.003 1.00 95.12 186 PRO A O 1
ATOM 1394 N N . LYS A 1 187 ? -21.731 -3.780 39.205 1.00 94.75 187 LYS A N 1
ATOM 1395 C CA . LYS A 1 187 ? -20.683 -2.948 39.810 1.00 94.75 187 LYS A CA 1
ATOM 1396 C C . LYS A 1 187 ? -20.136 -1.861 38.872 1.00 94.75 187 LYS A C 1
ATOM 1398 O O . LYS A 1 187 ? -19.748 -0.792 39.329 1.00 94.75 187 LYS A O 1
ATOM 1403 N N . PHE A 1 188 ? -20.120 -2.120 37.565 1.00 95.31 188 PHE A N 1
ATOM 1404 C CA . PHE A 1 188 ? -19.634 -1.177 36.548 1.00 95.31 188 PHE A CA 1
ATOM 1405 C C . PHE A 1 188 ? -20.764 -0.363 35.902 1.00 95.31 188 PHE A C 1
ATOM 1407 O O . PHE A 1 188 ? -20.491 0.630 35.231 1.00 95.31 188 PHE A O 1
ATOM 1414 N N . GLN A 1 189 ? -22.025 -0.749 36.109 1.00 94.69 189 GLN A N 1
ATOM 1415 C CA . GLN A 1 189 ? -23.185 -0.101 35.496 1.00 94.69 189 GLN A CA 1
ATOM 1416 C C . GLN A 1 189 ? -23.320 1.398 35.842 1.00 94.69 189 GLN A C 1
ATOM 1418 O O . GLN A 1 189 ? -23.532 2.176 34.909 1.00 94.69 189 GLN A O 1
ATOM 1423 N N . PRO A 1 190 ? -23.066 1.855 37.088 1.00 95.44 190 PRO A N 1
ATOM 1424 C CA . PRO A 1 190 ? -23.083 3.283 37.422 1.00 95.44 190 PRO A CA 1
ATOM 1425 C C . PRO A 1 190 ? -22.053 4.121 36.653 1.00 95.44 190 PRO A C 1
ATOM 1427 O O . PRO A 1 190 ? -22.280 5.296 36.382 1.00 95.44 190 PRO A O 1
ATOM 1430 N N . TYR A 1 191 ? -20.926 3.521 36.264 1.00 96.31 191 TYR A N 1
ATOM 1431 C CA . TYR A 1 191 ? -19.849 4.219 35.559 1.00 96.31 191 TYR A CA 1
ATOM 1432 C C . TYR A 1 191 ? -20.151 4.430 34.075 1.00 96.31 191 TYR A C 1
ATOM 1434 O O . TYR A 1 191 ? -19.540 5.288 33.443 1.00 96.31 191 TYR A O 1
ATOM 1442 N N . ALA A 1 192 ? -21.084 3.668 33.499 1.00 94.38 192 ALA A N 1
ATOM 1443 C CA . ALA A 1 192 ? -21.380 3.757 32.075 1.00 94.38 192 ALA A CA 1
ATOM 1444 C C . ALA A 1 192 ? -21.906 5.137 31.672 1.00 94.38 192 ALA A C 1
ATOM 1446 O O . ALA A 1 192 ? -21.615 5.582 30.572 1.00 94.38 192 ALA A O 1
ATOM 1447 N N . ASN A 1 193 ? -22.652 5.836 32.535 1.00 93.94 193 ASN A N 1
ATOM 1448 C CA . ASN A 1 193 ? -23.229 7.152 32.220 1.00 93.94 193 ASN A CA 1
ATOM 1449 C C . ASN A 1 193 ? -23.956 7.192 30.852 1.00 93.94 193 ASN A C 1
ATOM 1451 O O . ASN A 1 193 ? -23.806 8.122 30.063 1.00 93.94 193 ASN A O 1
ATOM 1455 N N . GLY A 1 194 ? -24.681 6.119 30.518 1.00 91.44 194 GLY A N 1
ATOM 1456 C CA . GLY A 1 194 ? -25.363 5.963 29.228 1.00 91.44 194 GLY A CA 1
ATOM 1457 C C . GLY A 1 194 ? -24.484 5.493 28.058 1.00 91.44 194 GLY A C 1
ATOM 1458 O O . GLY A 1 194 ? -25.032 5.201 26.989 1.00 91.44 194 GLY A O 1
ATOM 1459 N N . ALA A 1 195 ? -23.165 5.365 28.249 1.00 96.12 195 ALA A N 1
ATOM 1460 C CA . ALA A 1 195 ? -22.241 4.774 27.288 1.00 96.12 195 ALA A CA 1
ATOM 1461 C C . ALA A 1 195 ? -22.624 3.327 26.962 1.00 96.12 195 ALA A C 1
ATOM 1463 O O . ALA A 1 195 ? -23.091 2.574 27.817 1.00 96.12 195 ALA A O 1
ATOM 1464 N N . ALA A 1 196 ? -22.374 2.916 25.719 1.00 96.94 196 ALA A N 1
ATOM 1465 C CA . ALA A 1 196 ? -22.548 1.522 25.326 1.00 96.94 196 ALA A CA 1
ATOM 1466 C C . ALA A 1 196 ? -21.462 0.625 25.937 1.00 96.94 196 ALA A C 1
ATOM 1468 O O . ALA A 1 196 ? -21.697 -0.569 26.130 1.00 96.94 196 ALA A O 1
ATOM 1469 N N . LEU A 1 197 ? -20.284 1.198 26.216 1.00 98.38 197 LEU A N 1
ATOM 1470 C CA . LEU A 1 197 ? -19.105 0.489 26.693 1.00 98.38 197 LEU A CA 1
ATOM 1471 C C . LEU A 1 197 ? -18.505 1.139 27.946 1.00 98.38 197 LEU A C 1
ATOM 1473 O O . LEU A 1 197 ? -18.416 2.364 28.034 1.00 98.38 197 LEU A O 1
ATOM 1477 N N . VAL A 1 198 ? -17.991 0.309 28.855 1.00 98.31 198 VAL A N 1
ATOM 1478 C CA . VAL A 1 198 ? -17.078 0.721 29.933 1.00 98.31 198 VAL A CA 1
ATOM 1479 C C . VAL A 1 198 ? -15.748 0.004 29.738 1.00 98.31 198 VAL A C 1
ATOM 1481 O O . VAL A 1 198 ? -15.682 -1.223 29.790 1.00 98.31 198 VAL A O 1
ATOM 1484 N N . VAL A 1 199 ? -14.681 0.761 29.503 1.00 98.38 199 VAL A N 1
ATOM 1485 C CA . VAL A 1 199 ? -13.326 0.237 29.299 1.00 98.38 199 VAL A CA 1
ATOM 1486 C C . VAL A 1 199 ? -12.515 0.440 30.567 1.00 98.38 199 VAL A C 1
ATOM 1488 O O . VAL A 1 199 ? -12.254 1.569 30.962 1.00 98.38 199 VAL A O 1
ATOM 1491 N N . VAL A 1 200 ? -12.071 -0.649 31.184 1.00 97.94 200 VAL A N 1
ATOM 1492 C CA . VAL A 1 200 ? -11.145 -0.630 32.319 1.00 97.94 200 VAL A CA 1
ATOM 1493 C C . VAL A 1 200 ? -9.742 -0.902 31.803 1.00 97.94 200 VAL A C 1
ATOM 1495 O O . VAL A 1 200 ? -9.444 -2.020 31.378 1.00 97.94 200 VAL A O 1
ATOM 1498 N N . VAL A 1 201 ? -8.890 0.119 31.822 1.00 97.00 201 VAL A N 1
ATOM 1499 C CA . VAL A 1 201 ? -7.523 0.050 31.294 1.00 97.00 201 VAL A CA 1
ATOM 1500 C C . VAL A 1 201 ? -6.640 -0.752 32.251 1.00 97.00 201 VAL A C 1
ATOM 1502 O O . VAL A 1 201 ? -6.461 -0.350 33.399 1.00 97.00 201 VAL A O 1
ATOM 1505 N N . GLY A 1 202 ? -6.110 -1.889 31.790 1.00 95.31 202 GLY A N 1
ATOM 1506 C CA . GLY A 1 202 ? -5.252 -2.783 32.578 1.00 95.31 202 GLY A CA 1
ATOM 1507 C C . GLY A 1 202 ? -3.752 -2.541 32.376 1.00 95.31 202 GLY A C 1
ATOM 1508 O O . GLY A 1 202 ? -3.343 -1.647 31.633 1.00 95.31 202 GLY A O 1
ATOM 1509 N N . LYS A 1 203 ? -2.913 -3.334 33.051 1.00 91.12 203 LYS A N 1
ATOM 1510 C CA . LYS A 1 203 ? -1.439 -3.261 32.970 1.00 91.12 203 LYS A CA 1
ATOM 1511 C C . LYS A 1 203 ? -0.892 -3.634 31.585 1.00 91.12 203 LYS A C 1
ATOM 1513 O O . LYS A 1 203 ? 0.213 -3.230 31.246 1.00 91.12 203 LYS A O 1
ATOM 1518 N N . SER A 1 204 ? -1.675 -4.342 30.768 1.00 85.69 204 SER A N 1
ATOM 1519 C CA . SER A 1 204 ? -1.358 -4.617 29.360 1.00 85.69 204 SER A CA 1
ATOM 1520 C C . SER A 1 204 ? -1.320 -3.366 28.472 1.00 85.69 204 SER A C 1
ATOM 1522 O O . SER A 1 204 ? -0.758 -3.409 27.381 1.00 85.69 204 SER A O 1
ATOM 1524 N N . TYR A 1 205 ? -1.906 -2.249 28.911 1.00 86.88 205 TYR A N 1
ATOM 1525 C CA . TYR A 1 205 ? -1.824 -0.975 28.208 1.00 86.88 205 TYR A CA 1
ATOM 1526 C C . TYR A 1 205 ? -0.582 -0.196 28.651 1.00 86.88 205 TYR A C 1
ATOM 1528 O O . TYR A 1 205 ? -0.520 0.314 29.768 1.00 86.88 205 TYR A O 1
ATOM 1536 N N . GLN A 1 206 ? 0.385 -0.063 27.745 1.00 83.00 206 GLN A N 1
ATOM 1537 C CA . GLN A 1 206 ? 1.667 0.611 27.986 1.00 83.00 206 GLN A CA 1
ATOM 1538 C C . GLN A 1 206 ? 1.677 2.060 27.466 1.00 83.00 206 GLN A C 1
ATOM 1540 O O . GLN A 1 206 ? 2.702 2.569 27.028 1.00 83.00 206 GLN A O 1
ATOM 1545 N N . GLY A 1 207 ? 0.519 2.727 27.478 1.00 82.06 207 GLY A N 1
ATOM 1546 C CA . GLY A 1 207 ? 0.399 4.130 27.067 1.00 82.06 207 GLY A CA 1
ATOM 1547 C C . GLY A 1 207 ? 0.031 4.359 25.599 1.00 82.06 207 GLY A C 1
ATOM 1548 O O . GLY A 1 207 ? -0.156 5.511 25.219 1.00 82.06 207 GLY A O 1
ATOM 1549 N N . SER A 1 208 ? -0.139 3.308 24.791 1.00 81.88 208 SER A N 1
ATOM 1550 C CA . SER A 1 208 ? -0.597 3.419 23.399 1.00 81.88 208 SER A CA 1
ATOM 1551 C C . SER A 1 208 ? -1.603 2.329 23.022 1.00 81.88 208 SER A C 1
ATOM 1553 O O . SER A 1 208 ? -1.479 1.180 23.451 1.00 81.88 208 SER A O 1
ATOM 1555 N N . LEU A 1 209 ? -2.609 2.698 22.229 1.00 84.31 209 LEU A N 1
ATOM 1556 C CA . LEU A 1 209 ? -3.519 1.776 21.555 1.00 84.31 209 LEU A CA 1
ATOM 1557 C C . LEU A 1 209 ? -2.862 1.199 20.298 1.00 84.31 209 LEU A C 1
ATOM 1559 O O . LEU A 1 209 ? -2.142 1.896 19.585 1.00 84.31 209 LEU A O 1
ATOM 1563 N N . ILE A 1 210 ? -3.183 -0.057 20.006 1.00 74.81 210 ILE A N 1
ATOM 1564 C CA . ILE A 1 210 ? -2.802 -0.755 18.780 1.00 74.81 210 ILE A CA 1
ATOM 1565 C C . ILE A 1 210 ? -3.721 -0.343 17.633 1.00 74.81 210 ILE A C 1
ATOM 1567 O O . ILE A 1 210 ? -4.920 -0.106 17.814 1.00 74.81 210 ILE A O 1
ATOM 1571 N N . GLY A 1 211 ? -3.156 -0.329 16.432 1.00 62.75 211 GLY A N 1
ATOM 1572 C CA . GLY A 1 211 ? -3.874 -0.058 15.202 1.00 62.75 211 GLY A CA 1
ATOM 1573 C C . GLY A 1 211 ? -3.899 1.434 14.925 1.00 62.75 211 GLY A C 1
ATOM 1574 O O . GLY A 1 211 ? -4.023 2.262 15.832 1.00 62.75 211 GLY A O 1
ATOM 1575 N N . SER A 1 212 ? -3.773 1.781 13.650 1.00 53.31 212 SER A N 1
ATOM 1576 C CA . SER A 1 212 ? -3.707 3.163 13.194 1.00 53.31 212 SER A CA 1
ATOM 1577 C C . SER A 1 212 ? -4.875 4.006 13.716 1.00 53.31 212 SER A C 1
ATOM 1579 O O . SER A 1 212 ? -6.012 3.545 13.867 1.00 53.31 212 SER A O 1
ATOM 1581 N N . THR A 1 213 ? -4.579 5.278 13.985 1.00 53.69 213 THR A N 1
ATOM 1582 C CA . THR A 1 213 ? -5.556 6.376 14.019 1.00 53.69 213 THR A CA 1
ATOM 1583 C C . THR A 1 213 ? -6.396 6.371 12.729 1.00 53.69 213 THR A C 1
ATOM 1585 O O . THR A 1 213 ? -6.063 5.623 11.806 1.00 53.69 213 THR A O 1
ATOM 1588 N N . PRO A 1 214 ? -7.517 7.123 12.634 1.00 53.38 214 PRO A N 1
ATOM 1589 C CA . PRO A 1 214 ? -8.367 7.123 11.448 1.00 53.38 214 PRO A CA 1
ATOM 1590 C C . PRO A 1 214 ? -7.495 7.235 10.212 1.00 53.38 214 PRO A C 1
ATOM 1592 O O . PRO A 1 214 ? -6.757 8.205 10.049 1.00 53.38 214 PRO A O 1
ATOM 1595 N N . SER A 1 215 ? -7.522 6.160 9.432 1.00 59.25 215 SER A N 1
ATOM 1596 C CA . SER A 1 215 ? -6.559 5.924 8.376 1.00 59.25 215 SER A CA 1
ATOM 1597 C C . SER A 1 215 ? -6.542 7.146 7.454 1.00 59.25 215 SER A C 1
ATOM 1599 O O . SER A 1 215 ? -7.619 7.610 7.054 1.00 59.25 215 SER A O 1
ATOM 1601 N N . ALA A 1 216 ? -5.347 7.688 7.183 1.00 64.06 216 ALA A N 1
ATOM 1602 C CA . ALA A 1 216 ? -5.143 8.956 6.478 1.00 64.06 216 ALA A CA 1
ATOM 1603 C C . ALA A 1 216 ? -6.061 9.068 5.246 1.00 64.06 216 ALA A C 1
ATOM 1605 O O . ALA A 1 216 ? -6.353 8.046 4.608 1.00 64.06 216 ALA A O 1
ATOM 1606 N N . PRO A 1 217 ? -6.575 10.266 4.905 1.00 71.31 217 PRO A N 1
ATOM 1607 C CA . PRO A 1 217 ? -7.425 10.403 3.729 1.00 71.31 217 PRO A CA 1
ATOM 1608 C C . PRO A 1 217 ? -6.717 9.808 2.502 1.00 71.31 217 PRO A C 1
ATOM 1610 O O . PRO A 1 217 ? -5.486 9.868 2.432 1.00 71.31 217 PRO A O 1
ATOM 1613 N N . PRO A 1 218 ? -7.462 9.212 1.551 1.00 82.44 218 PRO A N 1
ATOM 1614 C CA . PRO A 1 218 ? -6.856 8.722 0.323 1.00 82.44 218 PRO A CA 1
ATOM 1615 C C . PRO A 1 218 ? -5.989 9.815 -0.317 1.00 82.44 218 PRO A C 1
ATOM 1617 O O . PRO A 1 218 ? -6.392 10.986 -0.282 1.00 82.44 218 PRO A O 1
ATOM 1620 N N . PRO A 1 219 ? -4.822 9.462 -0.887 1.00 87.88 219 PRO A N 1
ATOM 1621 C CA . PRO A 1 219 ? -4.020 10.432 -1.614 1.00 87.88 219 PRO A CA 1
ATOM 1622 C C . PRO A 1 219 ? -4.854 11.049 -2.743 1.00 87.88 219 PRO A C 1
ATOM 1624 O O . PRO A 1 219 ? -5.829 10.461 -3.218 1.00 87.88 219 PRO A O 1
ATOM 1627 N N . LYS A 1 220 ? -4.505 12.267 -3.152 1.00 92.88 220 LYS A N 1
ATOM 1628 C CA . LYS A 1 220 ? -5.182 12.923 -4.274 1.00 92.88 220 LYS A CA 1
ATOM 1629 C C . LYS A 1 220 ? -4.661 12.341 -5.584 1.00 92.88 220 LYS A C 1
ATOM 1631 O O . LYS A 1 220 ? -3.462 12.114 -5.704 1.00 92.88 220 LYS A O 1
ATOM 1636 N N . HIS A 1 221 ? -5.557 12.143 -6.548 1.00 95.94 221 HIS A N 1
ATOM 1637 C CA . HIS A 1 221 ? -5.164 11.792 -7.908 1.00 95.94 221 HIS A CA 1
ATOM 1638 C C . HIS A 1 221 ? -4.268 12.885 -8.500 1.00 95.94 221 HIS A C 1
ATOM 1640 O O . HIS A 1 221 ? -4.541 14.078 -8.328 1.00 95.94 221 HIS A O 1
ATOM 1646 N N . GLN A 1 222 ? -3.234 12.474 -9.228 1.00 95.38 222 GLN A N 1
ATOM 1647 C CA . GLN A 1 222 ? -2.370 13.370 -9.986 1.00 95.38 222 GLN A CA 1
ATOM 1648 C C . GLN A 1 222 ? -2.101 12.821 -11.395 1.00 95.38 222 GLN A C 1
ATOM 1650 O O . GLN A 1 222 ? -2.041 11.605 -11.580 1.00 95.38 222 GLN A O 1
ATOM 1655 N N . PRO A 1 223 ? -1.894 13.683 -12.407 1.00 97.31 223 PRO A N 1
ATOM 1656 C CA . PRO A 1 223 ? -1.512 13.219 -13.735 1.00 97.31 223 PRO A CA 1
ATOM 1657 C C . PRO A 1 223 ? -0.193 12.423 -13.704 1.00 97.31 223 PRO A C 1
ATOM 1659 O O . PRO A 1 223 ? 0.728 12.797 -12.972 1.00 97.31 223 PRO A O 1
ATOM 1662 N N . PRO A 1 224 ? -0.046 11.366 -14.524 1.00 97.81 224 PRO A N 1
ATOM 1663 C CA . PRO A 1 224 ? 1.197 10.606 -14.594 1.00 97.81 224 PRO A CA 1
ATOM 1664 C C . PRO A 1 224 ? 2.347 11.477 -15.107 1.00 97.81 224 PRO A C 1
ATOM 1666 O O . PRO A 1 224 ? 2.225 12.148 -16.137 1.00 97.81 224 PRO A O 1
ATOM 1669 N N . HIS A 1 225 ? 3.507 11.406 -14.453 1.00 97.75 225 HIS A N 1
ATOM 1670 C CA . HIS A 1 225 ? 4.686 12.182 -14.832 1.00 97.75 225 HIS A CA 1
ATOM 1671 C C . HIS A 1 225 ? 5.484 11.476 -15.938 1.00 97.75 225 HIS A C 1
ATOM 1673 O O . HIS A 1 225 ? 6.614 11.032 -15.756 1.00 97.75 225 HIS A O 1
ATOM 1679 N N . THR A 1 226 ? 4.860 11.329 -17.108 1.00 98.19 226 THR A N 1
ATOM 1680 C CA . THR A 1 226 ? 5.420 10.587 -18.250 1.00 98.19 226 THR A CA 1
ATOM 1681 C C . THR A 1 226 ? 5.464 11.421 -19.526 1.00 98.19 226 THR A C 1
ATOM 1683 O O . THR A 1 226 ? 4.815 12.467 -19.635 1.00 98.19 226 THR A O 1
ATOM 1686 N N . PHE A 1 227 ? 6.231 10.948 -20.509 1.00 97.88 227 PHE A N 1
ATOM 1687 C CA . PHE A 1 227 ? 6.216 11.436 -21.889 1.00 97.88 227 PHE A CA 1
ATOM 1688 C C . PHE A 1 227 ? 6.445 10.290 -22.883 1.00 97.88 227 PHE A C 1
ATOM 1690 O O . PHE A 1 227 ? 6.980 9.238 -22.531 1.00 97.88 227 PHE A O 1
ATOM 1697 N N . SER A 1 228 ? 6.023 10.487 -24.135 1.00 98.12 228 SER A N 1
ATOM 1698 C CA . SER A 1 228 ? 6.204 9.505 -25.209 1.00 98.12 228 SER A CA 1
ATOM 1699 C C . SER A 1 228 ? 7.646 9.496 -25.705 1.00 98.12 228 SER A C 1
ATOM 1701 O O . SER A 1 228 ? 8.106 10.482 -26.276 1.00 98.12 228 SER A O 1
ATOM 1703 N N . ASN A 1 229 ? 8.334 8.367 -25.535 1.00 97.12 229 ASN A N 1
ATOM 1704 C CA . ASN A 1 229 ? 9.695 8.166 -26.031 1.00 97.12 229 ASN A CA 1
ATOM 1705 C C . ASN A 1 229 ? 9.992 6.682 -26.325 1.00 97.12 229 ASN A C 1
ATOM 1707 O O . ASN A 1 229 ? 10.835 6.063 -25.671 1.00 97.12 229 ASN A O 1
ATOM 1711 N N . PRO A 1 230 ? 9.318 6.078 -27.321 1.00 96.06 230 PRO A N 1
ATOM 1712 C CA . PRO A 1 230 ? 9.587 4.692 -27.702 1.00 96.06 230 PRO A CA 1
ATOM 1713 C C . PRO A 1 230 ? 11.024 4.483 -28.208 1.00 96.06 230 PRO A C 1
ATOM 1715 O O . PRO A 1 230 ? 11.591 3.401 -28.052 1.00 96.06 230 PRO A O 1
ATOM 1718 N N . GLY A 1 231 ? 11.624 5.514 -28.817 1.00 95.81 231 GLY A N 1
ATOM 1719 C CA . GLY A 1 231 ? 12.959 5.455 -29.413 1.00 95.81 231 GLY A CA 1
ATOM 1720 C C . GLY A 1 231 ? 14.075 5.178 -28.406 1.00 95.81 231 GLY A C 1
ATOM 1721 O O . GLY A 1 231 ? 15.063 4.551 -28.778 1.00 95.81 231 GLY A O 1
ATOM 1722 N N . ALA A 1 232 ? 13.889 5.553 -27.135 1.00 94.19 232 ALA A N 1
ATOM 1723 C CA . ALA A 1 232 ? 14.887 5.371 -26.082 1.00 94.19 232 ALA A CA 1
ATOM 1724 C C . ALA A 1 232 ? 15.317 3.910 -25.876 1.00 94.19 232 ALA A C 1
ATOM 1726 O O . ALA A 1 232 ? 16.465 3.656 -25.531 1.00 94.19 232 ALA A O 1
ATOM 1727 N N . SER A 1 233 ? 14.413 2.946 -26.080 1.00 96.88 233 SER A N 1
ATOM 1728 C CA . SER A 1 233 ? 14.669 1.528 -25.774 1.00 96.88 233 SER A CA 1
ATOM 1729 C C . SER A 1 233 ? 14.372 0.563 -26.922 1.00 96.88 233 SER A C 1
ATOM 1731 O O . SER A 1 233 ? 14.775 -0.598 -26.864 1.00 96.88 233 SER A O 1
ATOM 1733 N N . LEU A 1 234 ? 13.707 1.007 -27.993 1.00 97.00 234 LEU A N 1
ATOM 1734 C CA . LEU A 1 234 ? 13.260 0.125 -29.075 1.00 97.00 234 LEU A CA 1
ATOM 1735 C C . LEU A 1 234 ? 14.404 -0.672 -29.729 1.00 97.00 234 LEU A C 1
ATOM 1737 O O . LEU A 1 234 ? 14.276 -1.880 -29.937 1.00 97.00 234 LEU A O 1
ATOM 1741 N N . SER A 1 235 ? 15.521 -0.019 -30.066 1.00 96.50 235 SER A N 1
ATOM 1742 C CA . SER A 1 235 ? 16.686 -0.678 -30.680 1.00 96.50 235 SER A CA 1
ATOM 1743 C C . SER A 1 235 ? 17.358 -1.661 -29.716 1.00 96.50 235 SER A C 1
ATOM 1745 O O . SER A 1 235 ? 17.680 -2.787 -30.105 1.00 96.50 235 SER A O 1
ATOM 1747 N N . LEU A 1 236 ? 17.486 -1.266 -28.449 1.00 96.75 236 LEU A N 1
ATOM 1748 C CA . LEU A 1 236 ? 18.038 -2.074 -27.364 1.00 96.75 236 LEU A CA 1
ATOM 1749 C C . LEU A 1 236 ? 17.232 -3.359 -27.156 1.00 96.75 236 LEU A C 1
ATOM 1751 O O . LEU A 1 236 ? 17.786 -4.456 -27.221 1.00 96.75 236 LEU A O 1
ATOM 1755 N N . MET A 1 237 ? 15.912 -3.248 -27.015 1.00 97.62 237 MET A N 1
ATOM 1756 C CA . MET A 1 237 ? 15.028 -4.404 -26.848 1.00 97.62 237 MET A CA 1
ATOM 1757 C C . MET A 1 237 ? 15.003 -5.291 -28.106 1.00 97.62 237 MET A C 1
ATOM 1759 O O . MET A 1 237 ? 14.972 -6.521 -28.016 1.00 97.62 237 MET A O 1
ATOM 1763 N N . ARG A 1 238 ? 15.114 -4.706 -29.308 1.00 97.56 238 ARG A N 1
ATOM 1764 C CA . ARG A 1 238 ? 15.234 -5.474 -30.560 1.00 97.56 238 ARG A CA 1
ATOM 1765 C C . ARG A 1 238 ? 16.513 -6.313 -30.614 1.00 97.56 238 ARG A C 1
ATOM 1767 O O . ARG A 1 238 ? 16.463 -7.434 -31.125 1.00 97.56 238 ARG A O 1
ATOM 1774 N N . SER A 1 239 ? 17.621 -5.818 -30.060 1.00 96.69 239 SER A N 1
ATOM 1775 C CA . SER A 1 239 ? 18.914 -6.522 -30.046 1.00 96.69 239 SER A CA 1
ATOM 1776 C C . SER A 1 239 ? 18.885 -7.826 -29.234 1.00 96.69 239 SER A C 1
ATOM 1778 O O . SER A 1 239 ? 19.571 -8.792 -29.574 1.00 96.69 239 SER A O 1
ATOM 1780 N N . ILE A 1 240 ? 18.039 -7.896 -28.199 1.00 97.00 240 ILE A N 1
ATOM 1781 C CA . ILE A 1 240 ? 17.903 -9.077 -27.336 1.00 97.00 240 ILE A CA 1
ATOM 1782 C C . ILE A 1 240 ? 16.772 -10.016 -27.767 1.00 97.00 240 ILE A C 1
ATOM 1784 O O . ILE A 1 240 ? 16.704 -11.139 -27.273 1.00 97.00 240 ILE A O 1
ATOM 1788 N N . ARG A 1 241 ? 15.911 -9.604 -28.711 1.00 96.31 241 ARG A N 1
ATOM 1789 C CA . ARG A 1 241 ? 14.696 -10.338 -29.116 1.00 96.31 241 ARG A CA 1
ATOM 1790 C C . ARG A 1 241 ? 14.944 -11.817 -29.407 1.00 96.31 241 ARG A C 1
ATOM 1792 O O . ARG A 1 241 ? 14.183 -12.664 -28.965 1.00 96.31 241 ARG A O 1
ATOM 1799 N N . ARG A 1 242 ? 16.010 -12.141 -30.148 1.00 96.38 242 ARG A N 1
ATOM 1800 C CA . ARG A 1 242 ? 16.331 -13.528 -30.543 1.00 96.38 242 ARG A CA 1
ATOM 1801 C C . ARG A 1 242 ? 16.895 -14.385 -29.401 1.00 96.38 242 ARG A C 1
ATOM 1803 O O . ARG A 1 242 ? 17.008 -15.591 -29.564 1.00 96.38 242 ARG A O 1
ATOM 1810 N N . LYS A 1 243 ? 17.265 -13.780 -28.267 1.00 96.56 243 LYS A N 1
ATOM 1811 C CA . LYS A 1 243 ? 17.824 -14.478 -27.096 1.00 96.56 243 LYS A CA 1
ATOM 1812 C C . LYS A 1 243 ? 16.741 -14.989 -26.138 1.00 96.56 243 LYS A C 1
ATOM 1814 O O . LYS A 1 243 ? 17.065 -15.687 -25.178 1.00 96.56 243 LYS A O 1
ATOM 1819 N N . LEU A 1 244 ? 15.480 -14.613 -26.360 1.00 96.75 244 LEU A N 1
ATOM 1820 C CA . LEU A 1 244 ? 14.373 -14.844 -25.437 1.00 96.75 244 LEU A CA 1
ATOM 1821 C C . LEU A 1 244 ? 13.290 -15.706 -26.107 1.00 96.75 244 LEU A C 1
ATOM 1823 O O . LEU A 1 244 ? 12.962 -15.476 -27.269 1.00 96.75 244 LEU A O 1
ATOM 1827 N N . PRO A 1 245 ? 12.707 -16.687 -25.394 1.00 95.62 245 PRO A N 1
ATOM 1828 C CA . PRO A 1 245 ? 11.721 -17.620 -25.947 1.00 95.62 245 PRO A CA 1
ATOM 1829 C C . PRO A 1 245 ? 10.287 -17.059 -25.939 1.00 95.62 245 PRO A C 1
ATOM 1831 O O . PRO A 1 245 ? 9.317 -17.811 -25.994 1.00 95.62 245 PRO A O 1
ATOM 1834 N N . PHE A 1 246 ? 10.138 -15.743 -25.812 1.00 95.88 246 PHE A N 1
ATOM 1835 C CA . PHE A 1 246 ? 8.862 -15.044 -25.725 1.00 95.88 246 PHE A CA 1
ATOM 1836 C C . PHE A 1 246 ? 8.940 -13.715 -26.472 1.00 95.88 246 PHE A C 1
ATOM 1838 O O . PHE A 1 246 ? 10.014 -13.253 -26.864 1.00 95.88 246 PHE A O 1
ATOM 1845 N N . ARG A 1 247 ? 7.782 -13.095 -26.695 1.00 96.88 247 ARG A N 1
ATOM 1846 C CA . ARG A 1 247 ? 7.712 -11.825 -27.411 1.00 96.88 247 ARG A CA 1
ATOM 1847 C C . ARG A 1 247 ? 8.186 -10.692 -26.509 1.00 96.88 247 ARG A C 1
ATOM 1849 O O . ARG A 1 247 ? 7.529 -10.390 -25.530 1.00 96.88 247 ARG A O 1
ATOM 1856 N N . VAL A 1 248 ? 9.304 -10.066 -26.835 1.00 97.25 248 VAL A N 1
ATOM 1857 C CA . VAL A 1 248 ? 9.834 -8.942 -26.050 1.00 97.25 248 VAL A CA 1
ATOM 1858 C C . VAL A 1 248 ? 8.947 -7.706 -26.200 1.00 97.25 248 VAL A C 1
ATOM 1860 O O . VAL A 1 248 ? 8.453 -7.444 -27.305 1.00 97.25 248 VAL A O 1
ATOM 1863 N N . GLU A 1 249 ? 8.761 -6.950 -25.121 1.00 97.75 249 GLU A N 1
ATOM 1864 C CA . GLU A 1 249 ? 8.060 -5.666 -25.130 1.00 97.75 249 GLU A CA 1
ATOM 1865 C C . GLU A 1 249 ? 9.018 -4.480 -24.943 1.00 97.75 249 GLU A C 1
ATOM 1867 O O . GLU A 1 249 ? 10.211 -4.617 -24.698 1.00 97.75 249 GLU A O 1
ATOM 1872 N N . TYR A 1 250 ? 8.517 -3.273 -25.180 1.00 97.75 250 TYR A N 1
ATOM 1873 C CA . TYR A 1 250 ? 9.236 -2.033 -24.910 1.00 97.75 250 TYR A CA 1
ATOM 1874 C C . TYR A 1 250 ? 8.238 -0.939 -24.513 1.00 97.75 250 TYR A C 1
ATOM 1876 O O . TYR A 1 250 ? 7.092 -0.954 -24.977 1.00 97.75 250 TYR A O 1
ATOM 1884 N N . PRO A 1 251 ? 8.629 0.016 -23.660 1.00 98.00 251 PRO A N 1
ATOM 1885 C CA . PRO A 1 251 ? 7.752 1.107 -23.260 1.00 98.00 251 PRO A CA 1
ATOM 1886 C C . PRO A 1 251 ? 7.570 2.123 -24.393 1.00 98.00 251 PRO A C 1
ATOM 1888 O O . PRO A 1 251 ? 8.541 2.603 -24.975 1.00 98.00 251 PRO A O 1
ATOM 1891 N N . SER A 1 252 ? 6.324 2.514 -24.679 1.00 98.12 252 SER A N 1
ATOM 1892 C CA . SER A 1 252 ? 6.045 3.679 -25.532 1.00 98.12 252 SER A CA 1
ATOM 1893 C C . SER A 1 252 ? 6.165 5.009 -24.785 1.00 98.12 252 SER A C 1
ATOM 1895 O O . SER A 1 252 ? 6.343 6.050 -25.411 1.00 98.12 252 SER A O 1
ATOM 1897 N N . VAL A 1 253 ? 6.047 4.980 -23.456 1.00 98.31 253 VAL A N 1
ATOM 1898 C CA . VAL A 1 253 ? 6.188 6.139 -22.567 1.00 98.31 253 VAL A CA 1
ATOM 1899 C C . VAL A 1 253 ? 7.127 5.792 -21.419 1.00 98.31 253 VAL A C 1
ATOM 1901 O O . VAL A 1 253 ? 7.137 4.651 -20.961 1.00 98.31 253 VAL A O 1
ATOM 1904 N N . ILE A 1 254 ? 7.887 6.772 -20.948 1.00 98.06 254 ILE A N 1
ATOM 1905 C CA . ILE A 1 254 ? 8.788 6.648 -19.794 1.00 98.06 254 ILE A CA 1
ATOM 1906 C C . ILE A 1 254 ? 8.543 7.809 -18.824 1.00 98.06 254 ILE A C 1
ATOM 1908 O O . ILE A 1 254 ? 7.884 8.789 -19.187 1.00 98.06 254 ILE A O 1
ATOM 1912 N N . GLU A 1 255 ? 9.040 7.690 -17.593 1.00 97.75 255 GLU A N 1
ATOM 1913 C CA . GLU A 1 255 ? 9.038 8.791 -16.622 1.00 97.75 255 GLU A CA 1
ATOM 1914 C C . GLU A 1 255 ? 9.828 9.988 -17.185 1.00 97.75 255 GLU A C 1
ATOM 1916 O O . GLU A 1 255 ? 10.829 9.808 -17.878 1.00 97.75 255 GLU A O 1
ATOM 1921 N N . ARG A 1 256 ? 9.325 11.208 -16.965 1.00 96.44 256 ARG A N 1
ATOM 1922 C CA . ARG A 1 256 ? 9.768 12.427 -17.661 1.00 96.44 256 ARG A CA 1
ATOM 1923 C C . ARG A 1 256 ? 11.242 12.767 -17.484 1.00 96.44 256 ARG A C 1
ATOM 1925 O O . ARG A 1 256 ? 11.854 13.222 -18.447 1.00 96.44 256 ARG A O 1
ATOM 1932 N N . ASN A 1 257 ? 11.791 12.553 -16.298 1.00 94.38 257 ASN A N 1
ATOM 1933 C CA . ASN A 1 257 ? 13.187 12.864 -15.993 1.00 94.38 257 ASN A CA 1
ATOM 1934 C C . ASN A 1 257 ? 14.116 11.671 -16.241 1.00 94.38 257 ASN A C 1
ATOM 1936 O O . ASN A 1 257 ? 15.335 11.769 -16.090 1.00 94.38 257 ASN A O 1
ATOM 1940 N N . SER A 1 258 ? 13.547 10.542 -16.656 1.00 96.88 258 SER A N 1
ATOM 1941 C CA . SER A 1 258 ? 14.277 9.309 -16.839 1.00 96.88 258 SER A CA 1
ATOM 1942 C C . SER A 1 258 ? 14.842 9.149 -18.238 1.00 96.88 258 SER A C 1
ATOM 1944 O O . SER A 1 258 ? 14.257 9.529 -19.253 1.00 96.88 258 SER A O 1
ATOM 1946 N N . ARG A 1 259 ? 15.979 8.466 -18.288 1.00 96.44 259 ARG A N 1
ATOM 1947 C CA . ARG A 1 259 ? 16.586 7.940 -19.510 1.00 96.44 259 ARG A CA 1
ATOM 1948 C C . ARG A 1 259 ? 16.999 6.496 -19.285 1.00 96.44 259 ARG A C 1
ATOM 1950 O O . ARG A 1 259 ? 17.109 6.050 -18.143 1.00 96.44 259 ARG A O 1
ATOM 1957 N N . VAL A 1 260 ? 17.232 5.768 -20.373 1.00 97.56 260 VAL A N 1
ATOM 1958 C CA . VAL A 1 260 ? 17.856 4.446 -20.271 1.00 97.56 260 VAL A CA 1
ATOM 1959 C C . VAL A 1 260 ? 19.213 4.610 -19.596 1.00 97.56 260 VAL A C 1
ATOM 1961 O O . VAL A 1 260 ? 19.988 5.495 -19.963 1.00 97.56 260 VAL A O 1
ATOM 1964 N N . ASP A 1 261 ? 19.461 3.783 -18.587 1.00 96.38 261 ASP A N 1
ATOM 1965 C CA . ASP A 1 261 ? 20.728 3.768 -17.872 1.00 96.38 261 ASP A CA 1
ATOM 1966 C C . ASP A 1 261 ? 21.863 3.399 -18.845 1.00 96.38 261 ASP A C 1
ATOM 1968 O O . ASP A 1 261 ? 21.752 2.379 -19.536 1.00 96.38 261 ASP A O 1
ATOM 1972 N N . PRO A 1 262 ? 22.909 4.234 -18.978 1.00 93.00 262 PRO A N 1
ATOM 1973 C CA . PRO A 1 262 ? 23.942 4.020 -19.983 1.00 93.00 262 PRO A CA 1
ATOM 1974 C C . PRO A 1 262 ? 24.900 2.879 -19.628 1.00 93.00 262 PRO A C 1
ATOM 1976 O O . PRO A 1 262 ? 25.641 2.459 -20.513 1.00 93.00 262 PRO A O 1
ATOM 1979 N N . GLU A 1 263 ? 24.894 2.387 -18.384 1.00 90.38 263 GLU A N 1
ATOM 1980 C CA . GLU A 1 263 ? 25.830 1.370 -17.904 1.00 90.38 263 GLU A CA 1
ATOM 1981 C C . GLU A 1 263 ? 25.592 0.017 -18.603 1.00 90.38 263 GLU A C 1
ATOM 1983 O O . GLU A 1 263 ? 24.542 -0.617 -18.424 1.00 90.38 263 GLU A O 1
ATOM 1988 N N . PRO A 1 264 ? 26.537 -0.466 -19.430 1.00 88.19 264 PRO A N 1
ATOM 1989 C CA . PRO A 1 264 ? 26.409 -1.759 -20.070 1.00 88.19 264 PRO A CA 1
ATOM 1990 C C . PRO A 1 264 ? 26.811 -2.896 -19.108 1.00 88.19 264 PRO A C 1
ATOM 1992 O O . PRO A 1 264 ? 27.737 -2.750 -18.318 1.00 88.19 264 PRO A O 1
ATOM 1995 N N . PRO A 1 265 ? 26.201 -4.089 -19.219 1.00 90.94 265 PRO A N 1
ATOM 1996 C CA . PRO A 1 265 ? 25.164 -4.444 -20.180 1.00 90.94 265 PRO A CA 1
ATOM 1997 C C . PRO A 1 265 ? 23.779 -3.909 -19.775 1.00 90.94 265 PRO A C 1
ATOM 1999 O O . PRO A 1 265 ? 23.283 -4.230 -18.701 1.00 90.94 265 PRO A O 1
ATOM 2002 N N . ASN A 1 266 ? 23.101 -3.197 -20.681 1.00 95.50 266 ASN A N 1
ATOM 2003 C CA . ASN A 1 266 ? 21.691 -2.814 -20.560 1.00 95.50 266 ASN A CA 1
ATOM 2004 C C . ASN A 1 266 ? 21.039 -2.850 -21.961 1.00 95.50 266 ASN A C 1
ATOM 2006 O O . ASN A 1 266 ? 21.474 -2.109 -22.844 1.00 95.50 266 ASN A O 1
ATOM 2010 N N . PRO A 1 267 ? 20.047 -3.726 -22.224 1.00 97.38 267 PRO A N 1
ATOM 2011 C CA . PRO A 1 267 ? 19.372 -4.625 -21.293 1.00 97.38 267 PRO A CA 1
ATOM 2012 C C . PRO A 1 267 ? 20.213 -5.857 -20.941 1.00 97.38 267 PRO A C 1
ATOM 2014 O O . PRO A 1 267 ? 20.933 -6.411 -21.775 1.00 97.38 267 PRO A O 1
ATOM 2017 N N . ARG A 1 268 ? 20.052 -6.347 -19.712 1.00 97.19 268 ARG A N 1
ATOM 2018 C CA . ARG A 1 268 ? 20.658 -7.602 -19.243 1.00 97.19 268 ARG A CA 1
ATOM 2019 C C . ARG A 1 268 ? 19.779 -8.774 -19.635 1.00 97.19 268 ARG A C 1
ATOM 2021 O O . ARG A 1 268 ? 18.571 -8.697 -19.454 1.00 97.19 268 ARG A O 1
ATOM 2028 N N . VAL A 1 269 ? 20.376 -9.866 -20.113 1.00 97.56 269 VAL A N 1
ATOM 2029 C CA . VAL A 1 269 ? 19.681 -11.135 -20.382 1.00 97.56 269 VAL A CA 1
ATOM 2030 C C . VAL A 1 269 ? 20.338 -12.237 -19.570 1.00 97.56 269 VAL A C 1
ATOM 2032 O O . VAL A 1 269 ? 21.547 -12.430 -19.665 1.00 97.56 269 VAL A O 1
ATOM 2035 N N . TYR A 1 270 ? 19.550 -12.974 -18.797 1.00 95.31 270 TYR A N 1
ATOM 2036 C CA . TYR A 1 270 ? 20.050 -14.046 -17.939 1.00 95.31 270 TYR A CA 1
ATOM 2037 C C . TYR A 1 270 ? 19.001 -15.142 -17.734 1.00 95.31 270 TYR A C 1
ATOM 2039 O O . TYR A 1 270 ? 17.878 -15.063 -18.239 1.00 95.31 270 TYR A O 1
ATOM 2047 N N . THR A 1 271 ? 19.400 -16.211 -17.049 1.00 95.31 271 THR A N 1
ATOM 2048 C CA . THR A 1 271 ? 18.534 -17.345 -16.717 1.00 95.31 271 THR A CA 1
ATOM 2049 C C . THR A 1 271 ? 18.345 -17.397 -15.204 1.00 95.31 271 THR A C 1
ATOM 2051 O O . THR A 1 271 ? 19.328 -17.360 -14.470 1.00 95.31 271 THR A O 1
ATOM 2054 N N . VAL A 1 272 ? 17.106 -17.530 -14.735 1.00 86.44 272 VAL A N 1
ATOM 2055 C CA . VAL A 1 272 ? 16.767 -17.737 -13.320 1.00 86.44 272 VAL A CA 1
ATOM 2056 C C . VAL A 1 272 ? 15.925 -18.999 -13.217 1.00 86.44 272 VAL A C 1
ATOM 2058 O O . VAL A 1 272 ? 14.887 -19.082 -13.865 1.00 86.44 272 VAL A O 1
ATOM 2061 N N . GLN A 1 273 ? 16.368 -19.990 -12.436 1.00 91.12 273 GLN A N 1
ATOM 2062 C CA . GLN A 1 273 ? 15.637 -21.256 -12.241 1.00 91.12 273 GLN A CA 1
ATOM 2063 C C . GLN A 1 273 ? 15.202 -21.920 -13.569 1.00 91.12 273 GLN A C 1
ATOM 2065 O O . GLN A 1 273 ? 14.084 -22.399 -13.709 1.00 91.12 273 GLN A O 1
ATOM 2070 N N . GLY A 1 274 ? 16.071 -21.891 -14.588 1.00 93.56 274 GLY A N 1
ATOM 2071 C CA . GLY A 1 274 ? 15.782 -22.440 -15.923 1.00 93.56 274 GLY A CA 1
ATOM 2072 C C . GLY A 1 274 ? 14.930 -21.548 -16.840 1.00 93.56 274 GLY A C 1
ATOM 2073 O O . GLY A 1 274 ? 14.803 -21.842 -18.028 1.00 93.56 274 GLY A O 1
ATOM 2074 N N . HIS A 1 275 ? 14.404 -20.428 -16.346 1.00 95.19 275 HIS A N 1
ATOM 2075 C CA . HIS A 1 275 ? 13.607 -19.476 -17.117 1.00 95.19 275 HIS A CA 1
ATOM 2076 C C . HIS A 1 275 ? 14.460 -18.318 -17.640 1.00 95.19 275 HIS A C 1
ATOM 2078 O O . HIS A 1 275 ? 15.318 -17.789 -16.935 1.00 95.19 275 HIS A O 1
ATOM 2084 N N . LYS A 1 276 ? 14.228 -17.909 -18.890 1.00 95.94 276 LYS A N 1
ATOM 2085 C CA . LYS A 1 276 ? 14.924 -16.780 -19.514 1.00 95.94 276 LYS A CA 1
ATOM 2086 C C . LYS A 1 276 ? 14.271 -15.469 -19.103 1.00 95.94 276 LYS A C 1
ATOM 2088 O O . LYS A 1 276 ? 13.046 -15.363 -19.060 1.00 95.94 276 LYS A O 1
ATOM 2093 N N . MET A 1 277 ? 15.107 -14.468 -18.859 1.00 95.75 277 MET A N 1
ATOM 2094 C CA . MET A 1 277 ? 14.688 -13.150 -18.414 1.00 95.75 277 MET A CA 1
ATOM 2095 C C . MET A 1 277 ? 15.501 -12.042 -19.095 1.00 95.75 277 MET A C 1
ATOM 2097 O O . MET A 1 277 ? 16.679 -12.235 -19.406 1.00 95.75 277 MET A O 1
ATOM 2101 N N . ALA A 1 278 ? 14.879 -10.874 -19.268 1.00 97.25 278 ALA A N 1
ATOM 2102 C CA . ALA A 1 278 ? 15.540 -9.611 -19.564 1.00 97.25 278 ALA A CA 1
ATOM 2103 C C . ALA A 1 278 ? 15.247 -8.530 -18.512 1.00 97.25 278 ALA A C 1
ATOM 2105 O O . ALA A 1 278 ? 14.148 -8.488 -17.959 1.00 97.25 278 ALA A O 1
ATOM 2106 N N . ARG A 1 279 ? 16.212 -7.635 -18.270 1.00 97.56 279 ARG A N 1
ATOM 2107 C CA . ARG A 1 279 ? 16.063 -6.425 -17.444 1.00 97.56 279 ARG A CA 1
ATOM 2108 C C . ARG A 1 279 ? 16.573 -5.205 -18.205 1.00 97.56 279 ARG A C 1
ATOM 2110 O O . ARG A 1 279 ? 17.767 -5.126 -18.487 1.00 97.56 279 ARG A O 1
ATOM 2117 N N . LEU A 1 280 ? 15.680 -4.260 -18.476 1.00 98.31 280 LEU A N 1
ATOM 2118 C CA . LEU A 1 280 ? 15.984 -2.912 -18.952 1.00 98.31 280 LEU A CA 1
ATOM 2119 C C . LEU A 1 280 ? 15.941 -1.948 -17.761 1.00 98.31 280 LEU A C 1
ATOM 2121 O O . LEU A 1 280 ? 14.966 -1.952 -17.009 1.00 98.31 280 LEU A O 1
ATOM 2125 N N . VAL A 1 281 ? 16.988 -1.146 -17.580 1.00 97.81 281 VAL A N 1
ATOM 2126 C CA . VAL A 1 281 ? 17.119 -0.204 -16.454 1.00 97.81 281 VAL A CA 1
ATOM 2127 C C . VAL A 1 281 ? 17.064 1.239 -16.940 1.00 97.81 281 VAL A C 1
ATOM 2129 O O . VAL A 1 281 ? 17.593 1.564 -18.006 1.00 97.81 281 VAL A O 1
ATOM 2132 N N . PHE A 1 282 ? 16.441 2.091 -16.134 1.00 98.06 282 PHE A N 1
ATOM 2133 C CA . PHE A 1 282 ? 16.376 3.533 -16.305 1.00 98.06 282 PHE A CA 1
ATOM 2134 C C . PHE A 1 282 ? 16.913 4.229 -15.053 1.00 98.06 282 PHE A C 1
ATOM 2136 O O . PHE A 1 282 ? 16.748 3.729 -13.940 1.00 98.06 282 PHE A O 1
ATOM 2143 N N . THR A 1 283 ? 17.510 5.401 -15.246 1.00 95.69 283 THR A N 1
ATOM 2144 C CA . THR A 1 283 ? 17.886 6.339 -14.178 1.00 95.69 283 THR A CA 1
ATOM 2145 C C . THR A 1 283 ? 17.087 7.625 -14.345 1.00 95.69 283 THR A C 1
ATOM 2147 O O . THR A 1 283 ? 16.888 8.070 -15.478 1.00 95.69 283 THR A O 1
ATOM 2150 N N . ASN A 1 284 ? 16.657 8.227 -13.235 1.00 91.31 284 ASN A N 1
ATOM 2151 C CA . ASN A 1 284 ? 15.983 9.531 -13.184 1.00 91.31 284 ASN A CA 1
ATOM 2152 C C . ASN A 1 284 ? 16.953 10.703 -12.919 1.00 91.31 284 ASN A C 1
ATOM 2154 O O . ASN A 1 284 ? 16.517 11.835 -12.732 1.00 91.31 284 ASN A O 1
ATOM 2158 N N . GLY A 1 285 ? 18.266 10.439 -12.899 1.00 84.88 285 GLY A N 1
ATOM 2159 C CA . GLY A 1 285 ? 19.295 11.437 -12.597 1.00 84.88 285 GLY A CA 1
ATOM 2160 C C . GLY A 1 285 ? 19.623 11.598 -11.110 1.00 84.88 285 GLY A C 1
ATOM 2161 O O . GLY A 1 285 ? 20.583 12.299 -10.800 1.00 84.88 285 GLY A O 1
ATOM 2162 N N . VAL A 1 286 ? 18.897 10.928 -10.210 1.00 85.06 286 VAL A N 1
ATOM 2163 C CA . VAL A 1 286 ? 19.260 10.825 -8.793 1.00 85.06 286 VAL A CA 1
ATOM 2164 C C . VAL A 1 286 ? 20.183 9.618 -8.609 1.00 85.06 286 VAL A C 1
ATOM 2166 O O . VAL A 1 286 ? 19.892 8.509 -9.063 1.00 85.06 286 VAL A O 1
ATOM 2169 N N . ASN A 1 287 ? 21.334 9.833 -7.970 1.00 80.88 287 ASN A N 1
ATOM 2170 C CA . ASN A 1 287 ? 22.303 8.764 -7.731 1.00 80.88 287 ASN A CA 1
ATOM 2171 C C . ASN A 1 287 ? 21.690 7.663 -6.859 1.00 80.88 287 ASN A C 1
ATOM 2173 O O . ASN A 1 287 ? 21.129 7.945 -5.806 1.00 80.88 287 ASN A O 1
ATOM 2177 N N . GLY A 1 288 ? 21.830 6.406 -7.285 1.00 78.19 288 GLY A N 1
ATOM 2178 C CA . GLY A 1 288 ? 21.275 5.252 -6.570 1.00 78.19 288 GLY A CA 1
ATOM 2179 C C . GLY A 1 288 ? 19.802 4.955 -6.879 1.00 78.19 288 GLY A C 1
ATOM 2180 O O . GLY A 1 288 ? 19.328 3.870 -6.544 1.00 78.19 288 GLY A O 1
ATOM 2181 N N . GLU A 1 289 ? 19.090 5.844 -7.578 1.00 85.56 289 GLU A N 1
ATOM 2182 C CA . GLU A 1 289 ? 17.690 5.634 -7.943 1.00 85.56 289 GLU A CA 1
ATOM 2183 C C . GLU A 1 289 ? 17.541 5.057 -9.354 1.00 85.56 289 GLU A C 1
ATOM 2185 O O . GLU A 1 289 ? 17.712 5.727 -10.378 1.00 85.56 289 GLU A O 1
ATOM 2190 N N . TYR A 1 290 ? 17.157 3.782 -9.397 1.00 92.75 290 TYR A N 1
ATOM 2191 C CA . TYR A 1 290 ? 16.951 3.047 -10.638 1.00 92.75 290 TYR A CA 1
ATOM 2192 C C . TYR A 1 290 ? 15.609 2.336 -10.632 1.00 92.75 290 TYR A C 1
ATOM 2194 O O . TYR A 1 290 ? 15.309 1.570 -9.719 1.00 92.75 290 TYR A O 1
ATOM 2202 N N . TRP A 1 291 ? 14.833 2.523 -11.692 1.00 97.69 291 TRP A N 1
ATOM 2203 C CA . TRP A 1 291 ? 13.630 1.738 -11.966 1.00 97.69 291 TRP A CA 1
ATOM 2204 C C . TRP A 1 291 ? 13.840 0.934 -13.252 1.00 97.69 291 TRP A C 1
ATOM 2206 O O . TRP A 1 291 ? 14.840 1.094 -13.959 1.00 97.69 291 TRP A O 1
ATOM 2216 N N . GLY A 1 292 ? 12.944 0.002 -13.567 1.00 97.69 292 GLY A N 1
ATOM 2217 C CA . GLY A 1 292 ? 13.150 -0.795 -14.771 1.00 97.69 292 GLY A CA 1
ATOM 2218 C C . GLY A 1 292 ? 12.001 -1.675 -15.201 1.00 97.69 292 GLY A C 1
ATOM 2219 O O . GLY A 1 292 ? 11.009 -1.848 -14.496 1.00 97.69 292 GLY A O 1
ATOM 2220 N N . ILE A 1 293 ? 12.186 -2.260 -16.380 1.00 98.56 293 ILE A N 1
ATOM 2221 C CA . ILE A 1 293 ? 11.269 -3.220 -16.983 1.00 98.56 293 ILE A CA 1
ATOM 2222 C C . ILE A 1 293 ? 11.936 -4.586 -16.985 1.00 98.56 293 ILE A C 1
ATOM 2224 O O . ILE A 1 293 ? 13.073 -4.746 -17.431 1.00 98.56 293 ILE A O 1
ATOM 2228 N N . GLN A 1 294 ? 11.222 -5.571 -16.462 1.00 97.31 294 GLN A N 1
ATOM 2229 C CA . GLN A 1 294 ? 11.680 -6.942 -16.326 1.00 97.31 294 GLN A CA 1
ATOM 2230 C C . GLN A 1 294 ? 10.724 -7.885 -17.036 1.00 97.31 294 GLN A C 1
ATOM 2232 O O . GLN A 1 294 ? 9.530 -7.884 -16.770 1.00 97.31 294 GLN A O 1
ATOM 2237 N N . GLU A 1 295 ? 11.252 -8.699 -17.941 1.00 97.50 295 GLU A N 1
ATOM 2238 C CA . GLU A 1 295 ? 10.454 -9.591 -18.778 1.00 97.50 295 GLU A CA 1
ATOM 2239 C C . GLU A 1 295 ? 10.945 -11.019 -18.614 1.00 97.50 295 GLU A C 1
ATOM 2241 O O . GLU A 1 295 ? 12.145 -11.263 -18.721 1.00 97.50 295 GLU A O 1
ATOM 2246 N N . MET A 1 296 ? 10.053 -11.974 -18.366 1.00 96.00 296 MET A N 1
ATOM 2247 C CA . MET A 1 296 ? 10.446 -13.376 -18.197 1.00 96.00 296 MET A CA 1
ATOM 2248 C C . MET A 1 296 ? 9.345 -14.359 -18.575 1.00 96.00 296 MET A C 1
ATOM 2250 O O . MET A 1 296 ? 8.159 -14.048 -18.478 1.00 96.00 296 MET A O 1
ATOM 2254 N N . ASN A 1 297 ? 9.735 -15.590 -18.913 1.00 95.81 297 ASN A N 1
ATOM 2255 C CA . ASN A 1 297 ? 8.811 -16.709 -19.132 1.00 95.81 297 ASN A CA 1
ATOM 2256 C C . ASN A 1 297 ? 8.537 -17.543 -17.864 1.00 95.81 297 ASN A C 1
ATOM 2258 O O . ASN A 1 297 ? 8.187 -18.719 -17.969 1.00 95.81 297 ASN A O 1
ATOM 2262 N N . TRP A 1 298 ? 8.696 -16.960 -16.670 1.00 93.25 298 TRP A N 1
ATOM 2263 C CA . TRP A 1 298 ? 8.368 -17.603 -15.393 1.00 93.25 298 TRP A CA 1
ATOM 2264 C C . TRP A 1 298 ? 7.072 -17.030 -14.805 1.00 93.25 298 TRP A C 1
ATOM 2266 O O . TRP A 1 298 ? 7.075 -16.224 -13.880 1.00 93.25 298 TRP A O 1
ATOM 2276 N N . GLY A 1 299 ? 5.926 -17.459 -15.343 1.00 88.31 299 GLY A N 1
ATOM 2277 C CA . GLY A 1 299 ? 4.618 -16.930 -14.924 1.00 88.31 299 GLY A CA 1
ATOM 2278 C C . GLY A 1 299 ? 4.228 -17.223 -13.467 1.00 88.31 299 GLY A C 1
ATOM 2279 O O . GLY A 1 299 ? 3.356 -16.546 -12.926 1.00 88.31 299 GLY A O 1
ATOM 2280 N N . GLY A 1 300 ? 4.870 -18.217 -12.845 1.00 86.44 300 GLY A N 1
ATOM 2281 C CA . GLY A 1 300 ? 4.691 -18.608 -11.444 1.00 86.44 300 GLY A CA 1
ATOM 2282 C C . GLY A 1 300 ? 5.854 -18.203 -10.539 1.00 86.44 300 GLY A C 1
ATOM 2283 O O . GLY A 1 300 ? 6.102 -18.892 -9.553 1.00 86.44 300 GLY A O 1
ATOM 2284 N N . ALA A 1 301 ? 6.607 -17.154 -10.891 1.00 87.38 301 ALA A N 1
ATOM 2285 C CA . ALA A 1 301 ? 7.680 -16.650 -10.039 1.00 87.38 301 ALA A CA 1
ATOM 2286 C C . ALA A 1 301 ? 7.135 -16.293 -8.637 1.00 87.38 301 ALA A C 1
ATOM 2288 O O . ALA A 1 301 ? 6.095 -15.635 -8.560 1.00 87.38 301 ALA A O 1
ATOM 2289 N N . PRO A 1 302 ? 7.817 -16.669 -7.534 1.00 84.62 302 PRO A N 1
ATOM 2290 C CA . PRO A 1 302 ? 7.332 -16.408 -6.174 1.00 84.62 302 PRO A CA 1
ATOM 2291 C C . PRO A 1 302 ? 7.018 -14.935 -5.888 1.00 84.62 302 PRO A C 1
ATOM 2293 O O . PRO A 1 302 ? 6.045 -14.643 -5.208 1.00 84.62 302 PRO A O 1
ATOM 2296 N N . ALA A 1 303 ? 7.765 -13.999 -6.487 1.00 83.75 303 ALA A N 1
ATOM 2297 C CA . ALA A 1 303 ? 7.503 -12.560 -6.373 1.00 83.75 303 ALA A CA 1
ATOM 2298 C C . ALA A 1 303 ? 6.114 -12.126 -6.897 1.00 83.75 303 ALA A C 1
ATOM 2300 O O . ALA A 1 303 ? 5.684 -11.008 -6.635 1.00 83.75 303 ALA A O 1
ATOM 2301 N N . LEU A 1 304 ? 5.410 -12.994 -7.635 1.00 89.31 304 LEU A N 1
ATOM 2302 C CA . LEU A 1 304 ? 4.077 -12.743 -8.186 1.00 89.31 304 LEU A CA 1
ATOM 2303 C C . LEU A 1 304 ? 2.931 -13.340 -7.352 1.00 89.31 304 LEU A C 1
ATOM 2305 O O . LEU A 1 304 ? 1.773 -13.225 -7.766 1.00 89.31 304 LEU A O 1
ATOM 2309 N N . SER A 1 305 ? 3.210 -14.008 -6.224 1.00 84.00 305 SER A N 1
ATOM 2310 C CA . SER A 1 305 ? 2.157 -14.648 -5.418 1.00 84.00 305 SER A CA 1
ATOM 2311 C C . SER A 1 305 ? 1.272 -13.628 -4.696 1.00 84.00 305 SER A C 1
ATOM 2313 O O . SER A 1 305 ? 0.053 -13.787 -4.668 1.00 84.00 305 SER A O 1
ATOM 2315 N N . GLU A 1 306 ? 1.871 -12.542 -4.203 1.00 83.12 306 GLU A N 1
ATOM 2316 C CA . GLU A 1 306 ? 1.258 -11.585 -3.271 1.00 83.12 306 GLU A CA 1
ATOM 2317 C C . GLU A 1 306 ? 0.708 -10.314 -3.941 1.00 83.12 306 GLU A C 1
ATOM 2319 O O . GLU A 1 306 ? 0.960 -9.197 -3.489 1.00 83.12 306 GLU A O 1
ATOM 2324 N N . LYS A 1 307 ? -0.036 -10.447 -5.044 1.00 91.12 307 LYS A N 1
ATOM 2325 C CA . LYS A 1 307 ? -0.663 -9.280 -5.696 1.00 91.12 307 LYS A CA 1
ATOM 2326 C C . LYS A 1 307 ? -1.757 -8.651 -4.825 1.00 91.12 307 LYS A C 1
ATOM 2328 O O . LYS A 1 307 ? -2.559 -9.361 -4.225 1.00 91.12 307 LYS A O 1
ATOM 2333 N N . ASN A 1 308 ? -1.878 -7.324 -4.852 1.00 92.00 308 ASN A N 1
ATOM 2334 C CA . ASN A 1 308 ? -2.971 -6.609 -4.182 1.00 92.00 308 ASN A CA 1
ATOM 2335 C C . ASN A 1 308 ? -4.217 -6.528 -5.069 1.00 92.00 308 ASN A C 1
ATOM 2337 O O . ASN A 1 308 ? -5.335 -6.739 -4.601 1.00 92.00 308 ASN A O 1
ATOM 2341 N N . PHE A 1 309 ? -4.037 -6.217 -6.359 1.00 93.88 309 PHE A N 1
ATOM 2342 C CA . PHE A 1 309 ? -5.151 -5.987 -7.283 1.00 93.88 309 PHE A CA 1
ATOM 2343 C C . PHE A 1 309 ? -4.915 -6.637 -8.640 1.00 93.88 309 PHE A C 1
ATOM 2345 O O . PHE A 1 309 ? -3.790 -6.710 -9.128 1.00 93.88 309 PHE A O 1
ATOM 2352 N N . VAL A 1 310 ? -6.011 -7.052 -9.274 1.00 95.56 310 VAL A N 1
ATOM 2353 C CA . VAL A 1 310 ? -6.064 -7.341 -10.709 1.00 95.56 310 VAL A CA 1
ATOM 2354 C C . VAL A 1 310 ? -6.881 -6.234 -11.366 1.00 95.56 310 VAL A C 1
ATOM 2356 O O . VAL A 1 310 ? -7.970 -5.890 -10.893 1.00 95.56 310 VAL A O 1
ATOM 2359 N N . ARG A 1 311 ? -6.348 -5.648 -12.435 1.00 96.00 311 ARG A N 1
ATOM 2360 C CA . ARG A 1 311 ? -6.992 -4.596 -13.222 1.00 96.00 311 ARG A CA 1
ATOM 2361 C C . ARG A 1 311 ? -6.968 -4.952 -14.700 1.00 96.00 311 ARG A C 1
ATOM 2363 O O . ARG A 1 311 ? -5.989 -5.491 -15.213 1.00 96.00 311 ARG A O 1
ATOM 2370 N N . HIS A 1 312 ? -8.053 -4.622 -15.387 1.00 96.19 312 HIS A N 1
ATOM 2371 C CA . HIS A 1 312 ? -8.179 -4.808 -16.825 1.00 96.19 312 HIS A CA 1
ATOM 2372 C C . HIS A 1 312 ? -8.221 -3.443 -17.501 1.00 96.19 312 HIS A C 1
ATOM 2374 O O . HIS A 1 312 ? -9.074 -2.618 -17.183 1.00 96.19 312 HIS A O 1
ATOM 2380 N N . PHE A 1 313 ? -7.318 -3.219 -18.453 1.00 94.75 313 PHE A N 1
ATOM 2381 C CA . PHE A 1 313 ? -7.364 -2.049 -19.327 1.00 94.75 313 PHE A CA 1
ATOM 2382 C C . PHE A 1 313 ? -7.493 -2.538 -20.767 1.00 94.75 313 PHE A C 1
ATOM 2384 O O . PHE A 1 313 ? -6.547 -3.071 -21.356 1.00 94.75 313 PHE A O 1
ATOM 2391 N N . GLY A 1 314 ? -8.695 -2.400 -21.329 1.00 91.50 314 GLY A N 1
ATOM 2392 C CA . GLY A 1 314 ? -9.038 -3.039 -22.597 1.00 91.50 314 GLY A CA 1
ATOM 2393 C C . GLY A 1 314 ? -8.932 -4.562 -22.485 1.00 91.50 314 GLY A C 1
ATOM 2394 O O . GLY A 1 314 ? -9.524 -5.164 -21.597 1.00 91.50 314 GLY A O 1
ATOM 2395 N N . ARG A 1 315 ? -8.162 -5.190 -23.381 1.00 92.25 315 ARG A N 1
ATOM 2396 C CA . ARG A 1 315 ? -7.967 -6.655 -23.419 1.00 92.25 315 ARG A CA 1
ATOM 2397 C C . ARG A 1 315 ? -6.757 -7.148 -22.616 1.00 92.25 315 ARG A C 1
ATOM 2399 O O . ARG A 1 315 ? -6.438 -8.331 -22.676 1.00 92.25 315 ARG A O 1
ATOM 2406 N N . ARG A 1 316 ? -6.058 -6.252 -21.917 1.00 95.62 316 ARG A N 1
ATOM 2407 C CA . ARG A 1 316 ? -4.828 -6.567 -21.182 1.00 95.62 316 ARG A CA 1
ATOM 2408 C C . ARG A 1 316 ? -5.110 -6.642 -19.687 1.00 95.62 316 ARG A C 1
ATOM 2410 O O . ARG A 1 316 ? -5.845 -5.809 -19.150 1.00 95.62 316 ARG A O 1
ATOM 2417 N N . THR A 1 317 ? -4.505 -7.627 -19.033 1.00 95.88 317 THR A N 1
ATOM 2418 C CA . THR A 1 317 ? -4.647 -7.882 -17.596 1.00 95.88 317 THR A CA 1
ATOM 2419 C C . THR A 1 317 ? -3.367 -7.500 -16.875 1.00 95.88 317 THR A C 1
ATOM 2421 O O . THR A 1 317 ? -2.282 -7.957 -17.239 1.00 95.88 317 THR A O 1
ATOM 2424 N N . PHE A 1 318 ? -3.522 -6.692 -15.833 1.00 97.88 318 PHE A N 1
ATOM 2425 C CA . PHE A 1 318 ? -2.443 -6.175 -15.012 1.00 97.88 318 PHE A CA 1
ATOM 2426 C C . PHE A 1 318 ? -2.643 -6.605 -13.563 1.00 97.88 318 PHE A C 1
ATOM 2428 O O . PHE A 1 318 ? -3.756 -6.569 -13.041 1.00 97.88 318 PHE A O 1
ATOM 2435 N N . GLU A 1 319 ? -1.559 -6.993 -12.913 1.00 97.19 319 GLU A N 1
ATOM 2436 C CA . GLU A 1 319 ? -1.499 -7.281 -11.487 1.00 97.19 319 GLU A CA 1
ATOM 2437 C C . GLU A 1 319 ? -0.680 -6.184 -10.804 1.00 97.19 319 GLU A C 1
ATOM 2439 O O . GLU A 1 319 ? 0.406 -5.838 -11.271 1.00 97.19 319 GLU A O 1
ATOM 2444 N N . PHE A 1 320 ? -1.214 -5.600 -9.733 1.00 96.88 320 PHE A N 1
ATOM 2445 C CA . PHE A 1 320 ? -0.582 -4.502 -9.002 1.00 96.88 320 PHE A CA 1
ATOM 2446 C C . PHE A 1 320 ? -0.067 -4.988 -7.650 1.00 96.88 320 PHE A C 1
ATOM 2448 O O . PHE A 1 320 ? -0.796 -5.663 -6.918 1.00 96.88 320 PHE A O 1
ATOM 2455 N N . PHE A 1 321 ? 1.164 -4.597 -7.329 1.00 93.88 321 PHE A N 1
ATOM 2456 C CA . PHE A 1 321 ? 1.891 -4.965 -6.119 1.00 93.88 321 PHE A CA 1
ATOM 2457 C C . PHE A 1 321 ? 2.300 -3.684 -5.387 1.00 93.88 321 PHE A C 1
ATOM 2459 O O . PHE A 1 321 ? 3.234 -2.985 -5.785 1.00 93.88 321 PHE A O 1
ATOM 2466 N N . TYR A 1 322 ? 1.544 -3.358 -4.349 1.00 92.56 322 TYR A N 1
ATOM 2467 C CA . TYR A 1 322 ? 1.720 -2.206 -3.482 1.00 92.56 322 TYR A CA 1
ATOM 2468 C C . TYR A 1 322 ? 2.527 -2.570 -2.237 1.00 92.56 322 TYR A C 1
ATOM 2470 O O . TYR A 1 322 ? 2.362 -3.645 -1.662 1.00 92.56 322 TYR A O 1
ATOM 2478 N N . SER A 1 323 ? 3.320 -1.607 -1.785 1.00 86.06 323 SER A N 1
ATOM 2479 C CA . SER A 1 323 ? 3.921 -1.558 -0.460 1.00 86.06 323 SER A CA 1
ATOM 2480 C C . SER A 1 323 ? 3.343 -0.345 0.268 1.00 86.06 323 SER A C 1
ATOM 2482 O O . SER A 1 323 ? 3.662 0.803 -0.051 1.00 86.06 323 SER A O 1
ATOM 2484 N N . GLY A 1 324 ? 2.396 -0.577 1.183 1.00 84.62 324 GLY A N 1
ATOM 2485 C CA . GLY A 1 324 ? 1.588 0.510 1.748 1.00 84.62 324 GLY A CA 1
ATOM 2486 C C . GLY A 1 324 ? 0.868 1.317 0.655 1.00 84.62 324 GLY A C 1
ATOM 2487 O O . GLY A 1 324 ? 0.109 0.761 -0.136 1.00 84.62 324 GLY A O 1
ATOM 2488 N N . SER A 1 325 ? 1.095 2.631 0.597 1.00 87.81 325 SER A N 1
ATOM 2489 C CA . SER A 1 325 ? 0.515 3.521 -0.424 1.00 87.81 325 SER A CA 1
ATOM 2490 C C . SER A 1 325 ? 1.286 3.550 -1.748 1.00 87.81 325 SER A C 1
ATOM 2492 O O . SER A 1 325 ? 0.815 4.151 -2.712 1.00 87.81 325 SER A O 1
ATOM 2494 N N . ASN A 1 326 ? 2.460 2.927 -1.818 1.00 90.56 326 ASN A N 1
ATOM 2495 C CA . ASN A 1 326 ? 3.334 3.020 -2.979 1.00 90.56 326 ASN A CA 1
ATOM 2496 C C . ASN A 1 326 ? 3.144 1.816 -3.896 1.00 90.56 326 ASN A C 1
ATOM 2498 O O . ASN A 1 326 ? 3.104 0.677 -3.436 1.00 90.56 326 ASN A O 1
ATOM 2502 N N . LEU A 1 327 ? 3.038 2.054 -5.203 1.00 95.00 327 LEU A N 1
ATOM 2503 C CA . LEU A 1 327 ? 2.968 0.986 -6.196 1.00 95.00 327 LEU A CA 1
ATOM 2504 C C . LEU A 1 327 ? 4.390 0.576 -6.582 1.00 95.00 327 LEU A C 1
ATOM 2506 O O . LEU A 1 327 ? 5.051 1.262 -7.363 1.00 95.00 327 LEU A O 1
ATOM 2510 N N . HIS A 1 328 ? 4.850 -0.542 -6.029 1.00 94.81 328 HIS A N 1
ATOM 2511 C CA . HIS A 1 328 ? 6.210 -1.028 -6.235 1.00 94.81 328 HIS A CA 1
ATOM 2512 C C . HIS A 1 328 ? 6.367 -1.731 -7.586 1.00 94.81 328 HIS A C 1
ATOM 2514 O O . HIS A 1 328 ? 7.375 -1.578 -8.276 1.00 94.81 328 HIS A O 1
ATOM 2520 N N . MET A 1 329 ? 5.359 -2.504 -7.997 1.00 96.75 329 MET A N 1
ATOM 2521 C CA . MET A 1 329 ? 5.431 -3.270 -9.236 1.00 96.75 329 MET A CA 1
ATOM 2522 C C . MET A 1 329 ? 4.071 -3.398 -9.927 1.00 96.75 329 MET A C 1
ATOM 2524 O O . MET A 1 329 ? 3.045 -3.661 -9.298 1.00 96.75 329 MET A O 1
ATOM 2528 N N . VAL A 1 330 ? 4.077 -3.247 -11.253 1.00 98.31 330 VAL A N 1
ATOM 2529 C CA . VAL A 1 330 ? 2.933 -3.520 -12.130 1.00 98.31 330 VAL A CA 1
ATOM 2530 C C . VAL A 1 330 ? 3.314 -4.620 -13.104 1.00 98.31 330 VAL A C 1
ATOM 2532 O O . VAL A 1 330 ? 4.274 -4.478 -13.858 1.00 98.31 330 VAL A O 1
ATOM 2535 N N . VAL A 1 331 ? 2.544 -5.703 -13.112 1.00 98.25 331 VAL A N 1
ATOM 2536 C CA . VAL A 1 331 ? 2.821 -6.884 -13.929 1.00 98.25 331 VAL A CA 1
ATOM 2537 C C . VAL A 1 331 ? 1.744 -7.060 -14.973 1.00 98.25 331 VAL A C 1
ATOM 2539 O O . VAL A 1 331 ? 0.591 -7.334 -14.660 1.00 98.25 331 VAL A O 1
ATOM 2542 N N . LEU A 1 332 ? 2.135 -6.957 -16.231 1.00 98.00 332 LEU A N 1
ATOM 2543 C CA . LEU A 1 332 ? 1.329 -7.369 -17.364 1.00 98.00 332 LEU A CA 1
ATOM 2544 C C . LEU A 1 332 ? 1.589 -8.853 -17.660 1.00 98.00 332 LEU A C 1
ATOM 2546 O O . LEU A 1 332 ? 2.741 -9.282 -17.740 1.00 98.00 332 LEU A O 1
ATOM 2550 N N . LYS A 1 333 ? 0.523 -9.630 -17.871 1.00 94.06 333 LYS A N 1
ATOM 2551 C CA . LYS A 1 333 ? 0.609 -11.040 -18.283 1.00 94.06 333 LYS A CA 1
ATOM 2552 C C . LYS A 1 333 ? 0.074 -11.216 -19.699 1.00 94.06 333 LYS A C 1
ATOM 2554 O O . LYS A 1 333 ? -1.135 -11.160 -19.908 1.00 94.06 333 LYS A O 1
ATOM 2559 N N . GLU A 1 334 ? 0.957 -11.470 -20.661 1.00 92.75 334 GLU A N 1
ATOM 2560 C CA . GLU A 1 334 ? 0.583 -11.800 -22.041 1.00 92.75 334 GLU A CA 1
ATOM 2561 C C . GLU A 1 334 ? 1.723 -12.508 -22.780 1.00 92.75 334 GLU A C 1
ATOM 2563 O O . GLU A 1 334 ? 2.812 -12.676 -22.246 1.00 92.75 334 GLU A O 1
ATOM 2568 N N . ASN A 1 335 ? 1.477 -12.984 -24.005 1.00 88.50 335 ASN A N 1
ATOM 2569 C CA . ASN A 1 335 ? 2.516 -13.556 -24.875 1.00 88.50 335 ASN A CA 1
ATOM 2570 C C . ASN A 1 335 ? 3.357 -14.688 -24.229 1.00 88.50 335 ASN A C 1
ATOM 2572 O O . ASN A 1 335 ? 4.525 -14.869 -24.575 1.00 88.50 335 ASN A O 1
ATOM 2576 N N . ARG A 1 336 ? 2.760 -15.464 -23.305 1.00 85.56 336 ARG A N 1
ATOM 2577 C CA . ARG A 1 336 ? 3.423 -16.519 -22.499 1.00 85.56 336 ARG A CA 1
ATOM 2578 C C . ARG A 1 336 ? 4.580 -16.010 -21.621 1.00 85.56 336 ARG A C 1
ATOM 2580 O O . ARG A 1 336 ? 5.433 -16.794 -21.209 1.00 85.56 336 ARG A O 1
ATOM 2587 N N . ALA A 1 337 ? 4.590 -14.720 -21.321 1.00 95.31 337 ALA A N 1
ATOM 2588 C CA . ALA A 1 337 ? 5.558 -14.066 -20.463 1.00 95.31 337 ALA A CA 1
ATOM 2589 C C . ALA A 1 337 ? 4.862 -13.114 -19.486 1.00 95.31 337 ALA A C 1
ATOM 2591 O O . ALA A 1 337 ? 3.642 -12.916 -19.495 1.00 95.31 337 ALA A O 1
ATOM 2592 N N . THR A 1 338 ? 5.664 -12.552 -18.599 1.00 96.81 338 THR A N 1
ATOM 2593 C CA . THR A 1 338 ? 5.245 -11.520 -17.661 1.00 96.81 338 THR A CA 1
ATOM 2594 C C . THR A 1 338 ? 6.176 -10.328 -17.789 1.00 96.81 338 THR A C 1
ATOM 2596 O O . THR A 1 338 ? 7.392 -10.527 -17.794 1.00 96.81 338 THR A O 1
ATOM 2599 N N . TYR A 1 339 ? 5.608 -9.126 -17.851 1.00 98.12 339 TYR A N 1
ATOM 2600 C CA . TYR A 1 339 ? 6.318 -7.862 -18.057 1.00 98.12 339 TYR A CA 1
ATOM 2601 C C . TYR A 1 339 ? 6.084 -6.964 -16.853 1.00 98.12 339 TYR A C 1
ATOM 2603 O O . TYR A 1 339 ? 4.951 -6.583 -16.564 1.00 98.12 339 TYR A O 1
ATOM 2611 N N . TRP A 1 340 ? 7.143 -6.714 -16.097 1.00 97.56 340 TRP A N 1
ATOM 2612 C CA . TRP A 1 340 ? 7.097 -6.095 -14.783 1.00 97.56 340 TRP A CA 1
ATOM 2613 C C . TRP A 1 340 ? 7.693 -4.703 -14.911 1.00 97.56 340 TRP A C 1
ATOM 2615 O O . TRP A 1 340 ? 8.889 -4.573 -15.162 1.00 97.56 340 TRP A O 1
ATOM 2625 N N . VAL A 1 341 ? 6.883 -3.668 -14.723 1.00 98.50 341 VAL A N 1
ATOM 2626 C CA . VAL A 1 341 ? 7.403 -2.333 -14.423 1.00 98.50 341 VAL A CA 1
ATOM 2627 C C . VAL A 1 341 ? 7.679 -2.318 -12.927 1.00 98.50 341 VAL A C 1
ATOM 2629 O O . VAL A 1 341 ? 6.749 -2.493 -12.143 1.00 98.50 341 VAL A O 1
ATOM 2632 N N . VAL A 1 342 ? 8.945 -2.178 -12.543 1.00 97.25 342 VAL A N 1
ATOM 2633 C CA . VAL A 1 342 ? 9.408 -2.194 -11.148 1.00 97.25 342 VAL A CA 1
ATOM 2634 C C . VAL A 1 342 ? 9.945 -0.811 -10.807 1.00 97.25 342 VAL A C 1
ATOM 2636 O O . VAL A 1 342 ? 10.773 -0.283 -11.553 1.00 97.25 342 VAL A O 1
ATOM 2639 N N . ASN A 1 343 ? 9.458 -0.251 -9.704 1.00 95.88 343 ASN A N 1
ATOM 2640 C CA . ASN A 1 343 ? 9.800 1.078 -9.214 1.00 95.88 343 ASN A CA 1
ATOM 2641 C C . ASN A 1 343 ? 11.255 1.128 -8.707 1.00 95.88 343 ASN A C 1
ATOM 2643 O O . ASN A 1 343 ? 11.973 0.122 -8.730 1.00 95.88 343 ASN A O 1
ATOM 2647 N N . THR A 1 344 ? 11.702 2.302 -8.266 1.00 90.88 344 THR A N 1
ATOM 2648 C CA . THR A 1 344 ? 12.957 2.431 -7.522 1.00 90.88 344 THR A CA 1
ATOM 2649 C C . THR A 1 344 ? 12.853 1.733 -6.168 1.00 90.88 344 THR A C 1
ATOM 2651 O O . THR A 1 344 ? 11.759 1.406 -5.703 1.00 90.88 344 THR A O 1
ATOM 2654 N N . LEU A 1 345 ? 13.995 1.513 -5.510 1.00 84.62 345 LEU A N 1
ATOM 2655 C CA . LEU A 1 345 ? 14.029 0.966 -4.149 1.00 84.62 345 LEU A CA 1
ATOM 2656 C C . LEU A 1 345 ? 13.162 1.799 -3.186 1.00 84.62 345 LEU A C 1
ATOM 2658 O O . LEU A 1 345 ? 12.422 1.256 -2.360 1.00 84.62 345 LEU A O 1
ATOM 2662 N N . ASP A 1 346 ? 13.189 3.119 -3.363 1.00 82.38 346 ASP A N 1
ATOM 2663 C CA . ASP A 1 346 ? 12.446 4.071 -2.545 1.00 82.38 346 ASP A CA 1
ATOM 2664 C C . ASP A 1 346 ? 11.027 4.369 -3.047 1.00 82.38 346 ASP A C 1
ATOM 2666 O O . ASP A 1 346 ? 10.276 5.052 -2.358 1.00 82.38 346 ASP A O 1
ATOM 2670 N N . ASP A 1 347 ? 10.573 3.694 -4.107 1.00 89.69 347 ASP A N 1
ATOM 2671 C CA . ASP A 1 347 ? 9.271 3.899 -4.755 1.00 89.69 347 ASP A CA 1
ATOM 2672 C C . ASP A 1 347 ? 9.045 5.344 -5.238 1.00 89.69 347 ASP A C 1
ATOM 2674 O O . ASP A 1 347 ? 7.961 5.910 -5.093 1.00 89.69 347 ASP A O 1
ATOM 2678 N N . ALA A 1 348 ? 10.079 5.947 -5.826 1.00 90.88 348 ALA A N 1
ATOM 2679 C CA . ALA A 1 348 ? 10.077 7.347 -6.249 1.00 90.88 348 ALA A CA 1
ATOM 2680 C C . ALA A 1 348 ? 9.066 7.651 -7.374 1.00 90.88 348 ALA A C 1
ATOM 2682 O O . ALA A 1 348 ? 8.613 8.788 -7.512 1.00 90.88 348 ALA A O 1
ATOM 2683 N N . LEU A 1 349 ? 8.683 6.660 -8.192 1.00 95.12 349 LEU A N 1
ATOM 2684 C CA . LEU A 1 349 ? 7.658 6.852 -9.222 1.00 95.12 349 LEU A CA 1
ATOM 2685 C C . LEU A 1 349 ? 6.265 6.754 -8.598 1.00 95.12 349 LEU A C 1
ATOM 2687 O O . LEU A 1 349 ? 5.943 5.783 -7.911 1.00 95.12 349 LEU A O 1
ATOM 2691 N N . SER A 1 350 ? 5.394 7.715 -8.921 1.00 96.69 350 SER A N 1
ATOM 2692 C CA . SER A 1 350 ? 4.004 7.668 -8.460 1.00 96.69 350 SER A CA 1
ATOM 2693 C C . SER A 1 350 ? 3.251 6.463 -9.048 1.00 96.69 350 SER A C 1
ATOM 2695 O O . SER A 1 350 ? 3.560 6.024 -10.167 1.00 96.69 350 SER A O 1
ATOM 2697 N N . PRO A 1 351 ? 2.211 5.952 -8.362 1.00 97.69 351 PRO A N 1
ATOM 2698 C CA . PRO A 1 351 ? 1.357 4.901 -8.905 1.00 97.69 351 PRO A CA 1
ATOM 2699 C C . PRO A 1 351 ? 0.801 5.211 -10.303 1.00 97.69 351 PRO A C 1
ATOM 2701 O O . PRO A 1 351 ? 0.800 4.338 -11.169 1.00 97.69 351 PRO A O 1
ATOM 2704 N N . GLU A 1 352 ? 0.393 6.453 -10.571 1.00 98.44 352 GLU A N 1
ATOM 2705 C CA . GLU A 1 352 ? -0.116 6.876 -11.882 1.00 98.44 352 GLU A CA 1
ATOM 2706 C C . GLU A 1 352 ? 0.951 6.754 -12.968 1.00 98.44 352 GLU A C 1
ATOM 2708 O O . GLU A 1 352 ? 0.678 6.253 -14.061 1.00 98.44 352 GLU A O 1
ATOM 2713 N N . THR A 1 353 ? 2.183 7.161 -12.654 1.00 98.62 353 THR A N 1
ATOM 2714 C CA . THR A 1 353 ? 3.343 7.070 -13.551 1.00 98.62 353 THR A CA 1
ATOM 2715 C C . THR A 1 353 ? 3.659 5.610 -13.882 1.00 98.62 353 THR A C 1
ATOM 2717 O O . THR A 1 353 ? 3.771 5.252 -15.056 1.00 98.62 353 THR A O 1
ATOM 2720 N N . MET A 1 354 ? 3.706 4.741 -12.867 1.00 98.56 354 MET A N 1
ATOM 2721 C CA . MET A 1 354 ? 3.916 3.295 -13.024 1.00 98.56 354 MET A CA 1
ATOM 2722 C C . MET A 1 354 ? 2.836 2.645 -13.904 1.00 98.56 354 MET A C 1
ATOM 2724 O O . MET A 1 354 ? 3.147 1.892 -14.833 1.00 98.56 354 MET A O 1
ATOM 2728 N N . ILE A 1 355 ? 1.561 2.969 -13.659 1.00 98.56 355 ILE A N 1
ATOM 2729 C CA . ILE A 1 355 ? 0.421 2.457 -14.434 1.00 98.56 355 ILE A CA 1
ATOM 2730 C C . ILE A 1 355 ? 0.484 2.945 -15.886 1.00 98.56 355 ILE A C 1
ATOM 2732 O O . ILE A 1 355 ? 0.233 2.162 -16.805 1.00 98.56 355 ILE A O 1
ATOM 2736 N N . ALA A 1 356 ? 0.837 4.213 -16.119 1.00 98.56 356 ALA A N 1
ATOM 2737 C CA . ALA A 1 356 ? 0.972 4.770 -17.463 1.00 98.56 356 ALA A CA 1
ATOM 2738 C C . ALA A 1 356 ? 2.072 4.061 -18.273 1.00 98.56 356 ALA A C 1
ATOM 2740 O O . ALA A 1 356 ? 1.821 3.663 -19.414 1.00 98.56 356 ALA A O 1
ATOM 2741 N N . ILE A 1 357 ? 3.245 3.825 -17.673 1.00 98.56 357 ILE A N 1
ATOM 2742 C CA . ILE A 1 357 ? 4.354 3.087 -18.304 1.00 98.56 357 ILE A CA 1
ATOM 2743 C C . ILE A 1 357 ? 3.932 1.651 -18.626 1.00 98.56 357 ILE A C 1
ATOM 2745 O O . ILE A 1 357 ? 4.084 1.211 -19.767 1.00 98.56 357 ILE A O 1
ATOM 2749 N N . ALA A 1 358 ? 3.327 0.940 -17.669 1.00 98.50 358 ALA A N 1
ATOM 2750 C CA . ALA A 1 358 ? 2.880 -0.439 -17.871 1.00 98.50 358 ALA A CA 1
ATOM 2751 C C . ALA A 1 358 ? 1.828 -0.556 -18.986 1.00 98.50 358 ALA A C 1
ATOM 2753 O O . ALA A 1 358 ? 1.909 -1.435 -19.846 1.00 98.50 358 ALA A O 1
ATOM 2754 N N . ARG A 1 359 ? 0.858 0.367 -19.029 1.00 98.06 359 ARG A N 1
ATOM 2755 C CA . ARG A 1 359 ? -0.138 0.438 -20.113 1.00 98.06 359 ARG A CA 1
ATOM 2756 C C . ARG A 1 359 ? 0.496 0.768 -21.467 1.00 98.06 359 ARG A C 1
ATOM 2758 O O . ARG A 1 359 ? -0.041 0.356 -22.497 1.00 98.06 359 ARG A O 1
ATOM 2765 N N . GLY A 1 360 ? 1.612 1.493 -21.458 1.00 97.62 360 GLY A N 1
ATOM 2766 C CA . GLY A 1 360 ? 2.402 1.860 -22.628 1.00 97.62 360 GLY A CA 1
ATOM 2767 C C . GLY A 1 360 ? 3.336 0.768 -23.151 1.00 97.62 360 GLY A C 1
ATOM 2768 O O . GLY A 1 360 ? 3.935 0.971 -24.203 1.00 97.62 360 GLY A O 1
ATOM 2769 N N . LEU A 1 361 ? 3.472 -0.381 -22.482 1.00 98.06 361 LEU A N 1
ATOM 2770 C CA . LEU A 1 361 ? 4.280 -1.486 -23.007 1.00 98.06 361 LEU A CA 1
ATOM 2771 C C . LEU A 1 361 ? 3.709 -1.989 -24.339 1.00 98.06 361 LEU A C 1
ATOM 2773 O O . LEU A 1 361 ? 2.492 -2.141 -24.487 1.00 98.06 361 LEU A O 1
ATOM 2777 N N . ARG A 1 362 ? 4.576 -2.199 -25.330 1.00 96.81 362 ARG A N 1
ATOM 2778 C CA . ARG A 1 362 ? 4.206 -2.666 -26.667 1.00 96.81 362 ARG A CA 1
ATOM 2779 C C . ARG A 1 362 ? 5.062 -3.853 -27.083 1.00 96.81 362 ARG A C 1
ATOM 2781 O O . ARG A 1 362 ? 6.283 -3.780 -26.969 1.00 96.81 362 ARG A O 1
ATOM 2788 N N . PRO A 1 363 ? 4.465 -4.897 -27.675 1.00 96.31 363 PRO A N 1
ATOM 2789 C CA . PRO A 1 363 ? 5.228 -5.996 -28.239 1.00 96.31 363 PRO A CA 1
ATOM 2790 C C . PRO A 1 363 ? 6.039 -5.561 -29.451 1.00 96.31 363 PRO A C 1
ATOM 2792 O O . PRO A 1 363 ? 5.520 -4.920 -30.371 1.00 96.31 363 PRO A O 1
ATOM 2795 N N . LEU A 1 364 ? 7.306 -5.980 -29.483 1.00 95.06 364 LEU A N 1
ATOM 2796 C CA . LEU A 1 364 ? 8.128 -5.877 -30.678 1.00 95.06 364 LEU A CA 1
ATOM 2797 C C . LEU A 1 364 ? 7.439 -6.621 -31.824 1.00 95.06 364 LEU A C 1
ATOM 2799 O O . LEU A 1 364 ? 6.940 -7.745 -31.669 1.00 95.06 364 LEU A O 1
ATOM 2803 N N . ARG A 1 365 ? 7.370 -5.957 -32.975 1.00 81.75 365 ARG A N 1
ATOM 2804 C CA . ARG A 1 365 ? 6.935 -6.567 -34.230 1.00 81.75 365 ARG A CA 1
ATOM 2805 C C . ARG A 1 365 ? 8.083 -7.323 -34.889 1.00 81.75 365 ARG A C 1
ATOM 2807 O O . ARG A 1 365 ? 9.266 -6.942 -34.697 1.00 81.75 365 ARG A O 1
#